Protein AF-A0A377W2V1-F1 (afdb_monomer)

pLDDT: mean 83.92, std 12.89, range [29.56, 97.5]

Sequence (288 aa):
MRPYVSAALPHGVRRFEFMVMPGETEAQLSEPHNMRRLLSKVLPDPDRVELIRQRVYTHNARLAERFRINRVLLAGDAAHIMPVWQGQGYNSGMRDAFNLAWKLALVVNGKAGEALLDSYQQERRDHAKAMIDLSVTAGHVLAPPKRWQGAVRDGLSWLLNYLPPVKRYFLEMRFKPMPQYREGALLTDCAGKTSPVGKMFIQPQVTLESGESVLLDEVIGANFAIIGWGCNPQWGLNAGQIARWRAIGVRFIQVVPEVQIHREQDNAPGTLRVGDTPKPPQKLVCTA

Radius of gyration: 26.0 Å; Cα contacts (8 Å, |Δi|>4): 300; chains: 1; bounding box: 62×47×72 Å

Secondary structure (DSSP, 8-state):
---EEEEE-STT-EEEEEPPPTT--HHHHHSHHHHHHHHTTT-S-TTS-------------EE-S-SEETTEE--GGGTEE---TTSHHHHHHHHHHHHHHHHHHHHHTTSS-THHHHHHHHHHHHHHHHHHHHHHHHHHHHS-SSHHHHHHHHHHHHHHTT-HHHHHHHHTTTTSPP-B--SSS---TT--TT--TTBPPP--EEEETTS-EEEHHHHHTTS-EEEEESS-TTTT--HHHHHHHHHTTPEEEEEEEGGGTTS-----TT-EEEEE-PPPP-------

InterPro domains:
  IPR002938 FAD-binding domain [PF01494] (1-134)
  IPR036188 FAD/NAD(P)-binding domain superfamily [G3DSA:3.50.50.60] (67-128)
  IPR036188 FAD/NAD(P)-binding domain superfamily [SSF51905] (50-170)
  IPR050631 PheA/TfdB FAD monooxygenase [PTHR43476] (2-266)

Mean predicted aligned error: 9.64 Å

Structure (mmCIF, N/CA/C/O backbone):
data_AF-A0A377W2V1-F1
#
_entry.id   AF-A0A377W2V1-F1
#
loop_
_atom_site.group_PDB
_atom_site.id
_atom_site.type_symbol
_atom_site.label_atom_id
_atom_site.label_alt_id
_atom_site.label_comp_id
_atom_site.label_asym_id
_atom_site.label_entity_id
_atom_site.label_seq_id
_atom_site.pdbx_PDB_ins_code
_atom_site.Cartn_x
_atom_site.Cartn_y
_atom_site.Cartn_z
_atom_site.occupancy
_atom_site.B_iso_or_equiv
_atom_site.auth_seq_id
_atom_site.auth_comp_id
_atom_site.auth_asym_id
_atom_site.auth_atom_id
_atom_site.pdbx_PDB_model_num
ATOM 1 N N . MET A 1 1 ? 20.879 9.423 -31.636 1.00 65.25 1 MET A N 1
ATOM 2 C CA . MET A 1 1 ? 21.582 9.345 -30.337 1.00 65.25 1 MET A CA 1
ATOM 3 C C . MET A 1 1 ? 20.796 8.370 -29.481 1.00 65.25 1 MET A C 1
ATOM 5 O O . MET A 1 1 ? 19.585 8.527 -29.437 1.00 65.25 1 MET A O 1
ATOM 9 N N . ARG A 1 2 ? 21.429 7.331 -28.920 1.00 79.88 2 ARG A N 1
ATOM 10 C CA . ARG A 1 2 ? 20.735 6.343 -28.077 1.00 79.88 2 ARG A CA 1
ATOM 11 C C . ARG A 1 2 ? 20.630 6.903 -26.654 1.00 79.88 2 ARG A C 1
ATOM 13 O O . ARG A 1 2 ? 21.687 7.166 -26.081 1.00 79.88 2 ARG A O 1
ATOM 20 N N . PRO A 1 3 ? 19.423 7.088 -26.095 1.00 82.19 3 PRO A N 1
ATOM 21 C CA . PRO A 1 3 ? 19.272 7.431 -24.687 1.00 82.19 3 PRO A CA 1
ATOM 22 C C . PRO A 1 3 ? 19.878 6.346 -23.797 1.00 82.19 3 PRO A C 1
ATOM 24 O O . PRO A 1 3 ? 19.729 5.151 -24.078 1.00 82.19 3 PRO A O 1
ATOM 27 N N . TYR A 1 4 ? 20.552 6.764 -22.731 1.00 86.94 4 TYR A N 1
ATOM 28 C CA . TYR A 1 4 ? 21.067 5.855 -21.718 1.00 86.94 4 TYR A CA 1
ATOM 29 C C . TYR A 1 4 ? 20.915 6.452 -20.321 1.00 86.94 4 TYR A C 1
ATOM 31 O O . TYR A 1 4 ? 20.879 7.672 -20.156 1.00 86.94 4 TYR A O 1
ATOM 39 N N . VAL A 1 5 ? 20.847 5.578 -19.323 1.00 85.88 5 VAL A N 1
ATOM 40 C CA . VAL A 1 5 ? 20.902 5.930 -17.902 1.00 85.88 5 VAL A CA 1
ATOM 41 C C . VAL A 1 5 ? 22.150 5.294 -17.308 1.00 85.88 5 VAL A C 1
ATOM 43 O O . VAL A 1 5 ? 22.484 4.151 -17.620 1.00 85.88 5 VAL A O 1
ATOM 46 N N . SER A 1 6 ? 22.851 6.037 -16.454 1.00 89.00 6 SER A N 1
ATOM 47 C CA . SER A 1 6 ? 23.961 5.521 -15.659 1.00 89.00 6 SER A CA 1
ATOM 48 C C . SER A 1 6 ? 23.690 5.806 -14.189 1.00 89.00 6 SER A C 1
ATOM 50 O O . SER A 1 6 ? 23.584 6.965 -13.797 1.00 89.00 6 SER A O 1
ATOM 52 N N . ALA A 1 7 ? 23.585 4.750 -13.389 1.00 88.12 7 ALA A N 1
ATOM 53 C CA . ALA A 1 7 ? 23.338 4.830 -11.956 1.00 88.12 7 ALA A CA 1
ATOM 54 C C . ALA A 1 7 ? 24.477 4.143 -11.198 1.00 88.12 7 ALA A C 1
ATOM 56 O O . ALA A 1 7 ? 24.787 2.976 -11.450 1.00 88.12 7 ALA A O 1
ATOM 57 N N . ALA A 1 8 ? 25.112 4.871 -10.280 1.00 89.50 8 ALA A N 1
ATOM 58 C CA . ALA A 1 8 ? 26.072 4.294 -9.348 1.00 89.50 8 ALA A CA 1
ATOM 59 C C . ALA A 1 8 ? 25.326 3.497 -8.268 1.00 89.50 8 ALA A C 1
ATOM 61 O O . ALA A 1 8 ? 24.307 3.953 -7.749 1.00 89.50 8 ALA A O 1
ATOM 62 N N . LEU A 1 9 ? 25.831 2.308 -7.954 1.00 89.31 9 LEU A N 1
ATOM 63 C CA . LEU A 1 9 ? 25.347 1.436 -6.891 1.00 89.31 9 LEU A CA 1
ATOM 64 C C . LEU A 1 9 ? 26.468 1.243 -5.847 1.00 89.31 9 LEU A C 1
ATOM 66 O O . LEU A 1 9 ? 27.628 1.569 -6.118 1.00 89.31 9 LEU A O 1
ATOM 70 N N . PRO A 1 10 ? 26.151 0.738 -4.642 1.00 89.69 10 PRO A N 1
ATOM 71 C CA . PRO A 1 10 ? 27.161 0.407 -3.639 1.00 89.69 10 PRO A CA 1
ATOM 72 C C . PRO A 1 10 ? 28.216 -0.588 -4.149 1.00 89.69 10 PRO A C 1
ATOM 74 O O . PRO A 1 10 ? 28.009 -1.288 -5.140 1.00 89.69 10 PRO A O 1
ATOM 77 N N . HIS A 1 11 ? 29.346 -0.667 -3.441 1.00 89.75 11 HIS A N 1
ATOM 78 C CA . HIS A 1 11 ? 30.436 -1.622 -3.710 1.00 89.75 11 HIS A CA 1
ATOM 79 C C . HIS A 1 11 ? 31.094 -1.479 -5.092 1.00 89.75 11 HIS A C 1
ATOM 81 O O . HIS A 1 11 ? 31.548 -2.457 -5.675 1.00 89.75 11 HIS A O 1
ATOM 87 N N . GLY A 1 12 ? 31.140 -0.258 -5.632 1.00 87.06 12 GLY A N 1
ATOM 88 C CA . GLY A 1 12 ? 31.776 0.006 -6.927 1.00 87.06 12 GLY A CA 1
ATOM 89 C C . GLY A 1 12 ? 30.993 -0.530 -8.129 1.00 87.06 12 GLY A C 1
ATOM 90 O O . GLY A 1 12 ? 31.493 -0.488 -9.251 1.00 87.06 12 GLY A O 1
ATOM 91 N N . VAL A 1 13 ? 29.760 -1.001 -7.925 1.00 92.25 13 VAL A N 1
ATOM 92 C CA . VAL A 1 13 ? 28.895 -1.480 -9.003 1.00 92.25 13 VAL A CA 1
ATOM 93 C C . VAL A 1 13 ? 28.252 -0.292 -9.714 1.00 92.25 13 VAL A C 1
ATOM 95 O O . VAL A 1 13 ? 27.846 0.694 -9.098 1.00 92.25 13 VAL A O 1
ATOM 98 N N . ARG A 1 14 ? 28.104 -0.382 -11.036 1.00 91.69 14 ARG A N 1
ATOM 99 C CA . ARG A 1 14 ? 27.405 0.631 -11.829 1.00 91.69 14 ARG A CA 1
ATOM 100 C C . ARG A 1 14 ? 26.405 -0.025 -12.764 1.00 91.69 14 ARG A C 1
ATOM 102 O O . ARG A 1 14 ? 26.735 -0.964 -13.480 1.00 91.69 14 ARG A O 1
ATOM 109 N N . ARG A 1 15 ? 25.174 0.480 -12.762 1.00 92.44 15 ARG A N 1
ATOM 110 C CA . ARG A 1 15 ? 24.106 0.035 -13.658 1.00 92.44 15 ARG A CA 1
ATOM 111 C C . ARG A 1 15 ? 24.039 0.966 -14.857 1.00 92.44 15 ARG A C 1
ATOM 113 O O . ARG A 1 15 ? 23.921 2.182 -14.700 1.00 92.44 15 ARG A O 1
ATOM 120 N N . PHE A 1 16 ? 24.071 0.372 -16.041 1.00 90.88 16 PHE A N 1
ATOM 121 C CA . PHE A 1 16 ? 23.813 1.062 -17.294 1.00 90.88 16 PHE A CA 1
ATOM 122 C C . PHE A 1 16 ? 22.524 0.533 -17.907 1.00 90.88 16 PHE A C 1
ATOM 124 O O . PHE A 1 16 ? 22.303 -0.675 -17.962 1.00 90.88 16 PHE A O 1
ATOM 131 N N . GLU A 1 17 ? 21.684 1.444 -18.378 1.00 89.88 17 GLU A N 1
ATOM 132 C CA . GLU A 1 17 ? 20.501 1.108 -19.161 1.00 89.88 17 GLU A CA 1
ATOM 133 C C . GLU A 1 17 ? 20.620 1.782 -20.511 1.00 89.88 17 GLU A C 1
ATOM 135 O O . GLU A 1 17 ? 20.811 2.993 -20.589 1.00 89.88 17 GLU A O 1
ATOM 140 N N . PHE A 1 18 ? 20.500 0.996 -21.571 1.00 89.38 18 PHE A N 1
ATOM 141 C CA . PHE A 1 18 ? 20.547 1.482 -22.937 1.00 89.38 18 PHE A CA 1
ATOM 142 C C . PHE A 1 18 ? 19.190 1.246 -23.581 1.00 89.38 18 PHE A C 1
ATOM 144 O O . PHE A 1 18 ? 18.673 0.132 -23.545 1.00 89.38 18 PHE A O 1
ATOM 151 N N . MET A 1 19 ? 18.628 2.278 -24.208 1.00 87.00 19 MET A N 1
ATOM 152 C CA . MET A 1 19 ? 17.406 2.109 -24.988 1.00 87.00 19 MET A CA 1
ATOM 153 C C . MET A 1 19 ? 17.660 1.176 -26.181 1.00 87.00 19 MET A C 1
ATOM 155 O O . MET A 1 19 ? 18.573 1.411 -26.977 1.00 87.00 19 MET A O 1
ATOM 159 N N . VAL A 1 20 ? 16.841 0.132 -26.304 1.00 87.06 20 VAL A N 1
ATOM 160 C CA . VAL A 1 20 ? 16.814 -0.753 -27.475 1.00 87.06 20 VAL A CA 1
ATOM 161 C C . VAL A 1 20 ? 16.197 0.007 -28.646 1.00 87.06 20 VAL A C 1
ATOM 163 O O . VAL A 1 20 ? 15.120 0.587 -28.508 1.00 87.06 20 VAL A O 1
ATOM 166 N N . MET A 1 21 ? 16.890 0.046 -29.783 1.00 85.25 21 MET A N 1
ATOM 167 C CA . MET A 1 21 ? 16.411 0.739 -30.979 1.00 85.25 21 MET A CA 1
ATOM 168 C C . MET A 1 21 ? 15.537 -0.193 -31.835 1.00 85.25 21 MET A C 1
ATOM 170 O O . MET A 1 21 ? 15.701 -1.413 -31.769 1.00 85.25 21 MET A O 1
ATOM 174 N N . PRO A 1 22 ? 14.634 0.351 -32.675 1.00 82.06 22 PRO A N 1
ATOM 175 C CA . PRO A 1 22 ? 13.864 -0.461 -33.614 1.00 82.06 22 PRO A CA 1
ATOM 176 C C . PRO A 1 22 ? 14.777 -1.330 -34.492 1.00 82.06 22 PRO A C 1
ATOM 178 O O . PRO A 1 22 ? 15.745 -0.824 -35.058 1.00 82.06 22 PRO A O 1
ATOM 181 N N . GLY A 1 23 ? 14.464 -2.623 -34.599 1.00 83.44 23 GLY A N 1
ATOM 182 C CA . GLY A 1 23 ? 15.229 -3.596 -35.390 1.00 83.44 23 GLY A CA 1
ATOM 183 C C . GLY A 1 23 ? 16.363 -4.307 -34.643 1.00 83.44 23 GLY A C 1
ATOM 184 O O . GLY A 1 23 ? 16.954 -5.226 -35.200 1.00 83.44 23 GLY A O 1
ATOM 185 N N . GLU A 1 24 ? 16.657 -3.935 -33.394 1.00 86.00 24 GLU A N 1
ATOM 186 C CA . GLU A 1 24 ? 17.602 -4.675 -32.552 1.00 86.00 24 GLU A CA 1
ATOM 187 C C . GLU A 1 24 ? 16.894 -5.784 -31.770 1.00 86.00 24 GLU A C 1
ATOM 189 O O . GLU A 1 24 ? 15.808 -5.583 -31.225 1.00 86.00 24 GLU A O 1
ATOM 194 N N . THR A 1 25 ? 17.533 -6.949 -31.675 1.00 85.88 25 THR A N 1
ATOM 195 C CA . THR A 1 25 ? 17.022 -8.090 -30.902 1.00 85.88 25 THR A CA 1
ATOM 196 C C . THR A 1 25 ? 17.809 -8.302 -29.612 1.00 85.88 25 THR A C 1
ATOM 198 O O . THR A 1 25 ? 18.968 -7.899 -29.491 1.00 85.88 25 THR A O 1
ATOM 201 N N . GLU A 1 26 ? 17.190 -8.972 -28.636 1.00 84.62 26 GLU A N 1
ATOM 202 C CA . GLU A 1 26 ? 17.859 -9.339 -27.383 1.00 84.62 26 GLU A CA 1
ATOM 203 C C . GLU A 1 26 ? 19.100 -10.204 -27.621 1.00 84.62 26 GLU A C 1
ATOM 205 O O . GLU A 1 26 ? 20.135 -9.949 -27.006 1.00 84.62 26 GLU A O 1
ATOM 210 N N . ALA A 1 27 ? 19.016 -11.178 -28.533 1.00 85.38 27 ALA A N 1
ATOM 211 C CA . ALA A 1 27 ? 20.132 -12.059 -28.867 1.00 85.38 27 ALA A CA 1
ATOM 212 C C . ALA A 1 27 ? 21.339 -11.256 -29.371 1.00 85.38 27 ALA A C 1
ATOM 214 O O . ALA A 1 27 ? 22.424 -11.366 -28.808 1.00 85.38 27 ALA A O 1
ATOM 215 N N . GLN A 1 28 ? 21.122 -10.358 -30.339 1.00 86.62 28 GLN A N 1
ATOM 216 C CA . GLN A 1 28 ? 22.176 -9.497 -30.882 1.00 86.62 28 GLN A CA 1
ATOM 217 C C . GLN A 1 28 ? 22.784 -8.589 -29.809 1.00 86.62 28 GLN A C 1
ATOM 219 O O . GLN A 1 28 ? 24.000 -8.464 -29.715 1.00 86.62 28 GLN A O 1
ATOM 224 N N . LEU A 1 29 ? 21.958 -7.958 -28.969 1.00 85.75 29 LEU A N 1
ATOM 225 C CA . LEU A 1 29 ? 22.444 -7.072 -27.905 1.00 85.75 29 LEU A CA 1
ATOM 226 C C . LEU A 1 29 ? 23.176 -7.824 -26.784 1.00 85.75 29 LEU A C 1
ATOM 228 O O . LEU A 1 29 ? 23.937 -7.208 -26.037 1.00 85.75 29 LEU A O 1
ATOM 232 N N . SER A 1 30 ? 22.943 -9.131 -26.659 1.00 84.88 30 SER A N 1
ATOM 233 C CA . SER A 1 30 ? 23.585 -10.013 -25.676 1.00 84.88 30 SER A CA 1
ATOM 234 C C . SER A 1 30 ? 24.902 -10.609 -26.131 1.00 84.88 30 SER A C 1
ATOM 236 O O . SER A 1 30 ? 25.630 -11.163 -25.311 1.00 84.88 30 SER A O 1
ATOM 238 N N . GLU A 1 31 ? 25.272 -10.415 -27.392 1.00 88.00 31 GLU A N 1
ATOM 239 C CA . GLU A 1 31 ? 26.604 -10.761 -27.861 1.00 88.00 31 GLU A CA 1
ATOM 240 C C . GLU A 1 31 ? 27.667 -9.859 -27.202 1.00 88.00 31 GLU A C 1
ATOM 242 O O . GLU A 1 31 ? 27.529 -8.626 -27.221 1.00 88.00 31 GLU A O 1
ATOM 247 N N . PRO A 1 32 ? 28.770 -10.431 -26.675 1.00 86.12 32 PRO A N 1
ATOM 248 C CA . PRO A 1 32 ? 29.805 -9.675 -25.967 1.00 86.12 32 PRO A CA 1
ATOM 249 C C . PRO A 1 32 ? 30.359 -8.484 -26.760 1.00 86.12 32 PRO A C 1
ATOM 251 O O . PRO A 1 32 ? 30.577 -7.407 -26.205 1.00 86.12 32 PRO A O 1
ATOM 254 N N . HIS A 1 33 ? 30.535 -8.643 -28.076 1.00 88.19 33 HIS A N 1
ATOM 255 C CA . HIS A 1 33 ? 31.030 -7.578 -28.947 1.00 88.19 33 HIS A CA 1
ATOM 256 C C . HIS A 1 33 ? 30.049 -6.396 -29.046 1.00 88.19 33 HIS A C 1
ATOM 258 O O . HIS A 1 33 ? 30.452 -5.234 -28.942 1.00 88.19 33 HIS A O 1
ATOM 264 N N . ASN A 1 34 ? 28.748 -6.672 -29.185 1.00 88.44 34 ASN A N 1
ATOM 265 C CA . ASN A 1 34 ? 27.723 -5.631 -29.256 1.00 88.44 34 ASN A CA 1
ATOM 266 C C . ASN A 1 34 ? 27.553 -4.920 -27.913 1.00 88.44 34 ASN A C 1
ATOM 268 O O . ASN A 1 34 ? 27.451 -3.692 -27.892 1.00 88.44 34 ASN A O 1
ATOM 272 N N . MET A 1 35 ? 27.599 -5.655 -26.797 1.00 87.19 35 MET A N 1
ATOM 273 C CA . MET A 1 35 ? 27.571 -5.056 -25.461 1.00 87.19 35 MET A CA 1
ATOM 274 C C . MET A 1 35 ? 28.779 -4.140 -25.234 1.00 87.19 35 MET A C 1
ATOM 276 O O . MET A 1 35 ? 28.624 -2.993 -24.811 1.00 87.19 35 MET A 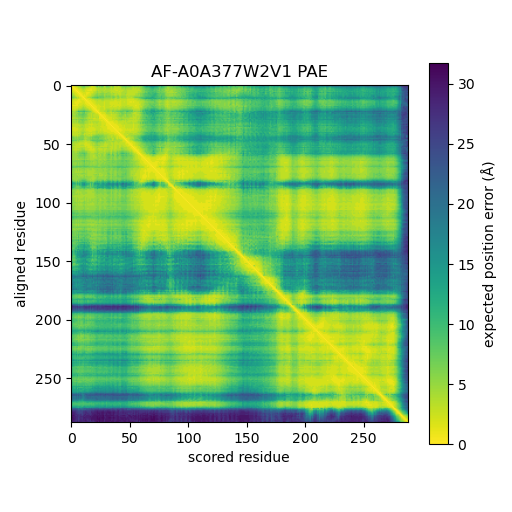O 1
ATOM 280 N N . ARG A 1 36 ? 29.978 -4.581 -25.62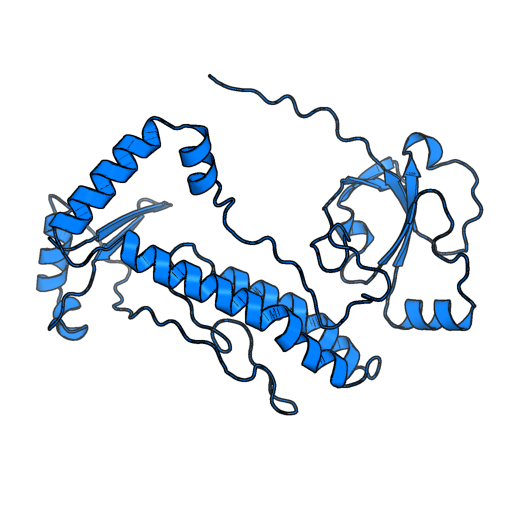7 1.00 86.31 36 ARG A N 1
ATOM 281 C CA . ARG A 1 36 ? 31.196 -3.762 -25.574 1.00 86.31 36 ARG A CA 1
ATOM 282 C C . ARG A 1 36 ? 31.080 -2.485 -26.402 1.00 86.31 36 ARG A C 1
ATOM 284 O O . ARG A 1 36 ? 31.452 -1.419 -25.919 1.00 86.31 36 ARG A O 1
ATOM 291 N N . ARG A 1 37 ? 30.479 -2.557 -27.594 1.00 88.38 37 ARG A N 1
ATOM 292 C CA . ARG A 1 37 ? 30.188 -1.383 -28.438 1.00 88.38 37 ARG A CA 1
ATOM 293 C C . ARG A 1 37 ? 29.189 -0.410 -27.800 1.00 88.38 37 ARG A C 1
ATOM 295 O O . ARG A 1 37 ? 29.170 0.773 -28.142 1.00 88.38 37 ARG A O 1
ATOM 302 N N . LEU A 1 38 ? 28.303 -0.882 -26.923 1.00 89.19 38 LEU A N 1
ATOM 303 C CA . LEU A 1 38 ? 27.403 -0.008 -26.165 1.00 89.19 38 LEU A CA 1
ATOM 304 C C . LEU A 1 38 ? 28.117 0.640 -24.987 1.00 89.19 38 LEU A C 1
ATOM 306 O O . LEU A 1 38 ? 27.994 1.850 -24.804 1.00 89.19 38 LEU A O 1
ATOM 310 N N . LEU A 1 39 ? 28.894 -0.144 -24.243 1.00 89.69 39 LEU A N 1
ATOM 311 C CA . LEU A 1 39 ? 29.671 0.335 -23.106 1.00 89.69 39 LEU A CA 1
ATOM 312 C C . LEU A 1 39 ? 30.741 1.346 -23.523 1.00 89.69 39 LEU A C 1
ATOM 314 O O . LEU A 1 39 ? 30.895 2.355 -22.841 1.00 89.69 39 LEU A O 1
ATOM 318 N N . SER A 1 40 ? 31.394 1.164 -24.676 1.00 89.56 40 SER A N 1
ATOM 319 C CA . SER A 1 40 ? 32.412 2.092 -25.198 1.00 89.56 40 SER A CA 1
ATOM 320 C C . SER A 1 40 ? 31.884 3.504 -25.483 1.00 89.56 40 SER A C 1
ATOM 322 O O . SER A 1 40 ? 32.661 4.432 -25.676 1.00 89.56 40 SER A O 1
ATOM 324 N N . LYS A 1 41 ? 30.557 3.696 -25.520 1.00 86.38 41 LYS A N 1
ATOM 325 C CA . LYS A 1 41 ? 29.940 5.028 -25.652 1.00 86.38 41 LYS A CA 1
ATOM 326 C C . LYS A 1 41 ? 29.971 5.831 -24.355 1.00 86.38 41 LYS A C 1
ATOM 328 O O . LYS A 1 41 ? 29.731 7.033 -24.392 1.00 86.38 41 LYS A O 1
ATOM 333 N N . VAL A 1 42 ? 30.177 5.163 -23.222 1.00 87.38 42 VAL A N 1
ATOM 334 C CA . VAL A 1 42 ? 30.074 5.755 -21.880 1.00 87.38 42 VAL A CA 1
ATOM 335 C C . VAL A 1 42 ? 31.341 5.510 -21.059 1.00 87.38 42 VAL A C 1
ATOM 337 O O . VAL A 1 42 ? 31.653 6.299 -20.172 1.00 87.38 42 VAL A O 1
ATOM 340 N N . LEU A 1 43 ? 32.074 4.434 -21.353 1.00 87.44 43 LEU A N 1
ATOM 341 C CA . LEU A 1 43 ? 33.301 4.043 -20.675 1.00 87.44 43 LEU A CA 1
ATOM 342 C C . LEU A 1 43 ? 34.507 4.168 -21.618 1.00 87.44 43 LEU A C 1
ATOM 344 O O . LEU A 1 43 ? 34.424 3.703 -22.755 1.00 87.44 43 LEU A O 1
ATOM 348 N N . PRO A 1 44 ? 35.629 4.742 -21.145 1.00 85.06 44 PRO A N 1
ATOM 349 C CA . PRO A 1 44 ? 36.852 4.862 -21.937 1.00 85.06 44 PRO A CA 1
ATOM 350 C C . PRO A 1 44 ? 37.537 3.509 -22.181 1.00 85.06 44 PRO A C 1
ATOM 352 O O . PRO A 1 44 ? 38.101 3.306 -23.249 1.00 85.06 44 PRO A O 1
ATOM 355 N N . ASP A 1 45 ? 37.457 2.582 -21.223 1.00 87.00 45 ASP A N 1
ATOM 356 C CA . ASP A 1 45 ? 38.007 1.228 -21.337 1.00 87.00 45 ASP A CA 1
ATOM 357 C C . ASP A 1 45 ? 36.945 0.194 -20.906 1.00 87.00 45 ASP A C 1
ATOM 359 O O . ASP A 1 45 ? 36.797 -0.090 -19.713 1.00 87.00 45 ASP A O 1
ATOM 363 N N . PRO A 1 46 ? 36.141 -0.330 -21.851 1.00 84.38 46 PRO A N 1
ATOM 364 C CA . PRO A 1 46 ? 35.100 -1.311 -21.559 1.00 84.38 46 PRO A CA 1
ATOM 365 C C . PRO A 1 46 ? 35.642 -2.723 -21.264 1.00 84.38 46 PRO A C 1
ATOM 367 O O . PRO A 1 46 ? 34.837 -3.601 -20.971 1.00 84.38 46 PRO A O 1
ATOM 370 N N . ASP A 1 47 ? 36.955 -2.969 -21.333 1.00 83.94 47 ASP A N 1
ATOM 371 C CA . ASP A 1 47 ? 37.548 -4.286 -21.031 1.00 83.94 47 ASP A CA 1
ATOM 372 C C . ASP A 1 47 ? 37.920 -4.470 -19.574 1.00 83.94 47 ASP A C 1
ATOM 374 O O . ASP A 1 47 ? 38.067 -5.591 -19.094 1.00 83.94 47 ASP A O 1
ATOM 378 N N . ARG A 1 48 ? 38.049 -3.360 -18.853 1.00 85.88 48 ARG A N 1
ATOM 379 C CA . ARG A 1 48 ? 38.349 -3.357 -17.422 1.00 85.88 48 ARG A CA 1
ATOM 380 C C . ARG A 1 48 ? 37.109 -3.482 -16.545 1.00 85.88 48 ARG A C 1
ATOM 382 O O . ARG A 1 48 ? 37.196 -3.237 -15.344 1.00 85.88 48 ARG A O 1
ATOM 389 N N . VAL A 1 49 ? 35.953 -3.807 -17.123 1.00 86.19 49 VAL A N 1
ATOM 390 C CA . VAL A 1 49 ? 34.710 -3.971 -16.369 1.00 86.19 49 VAL A CA 1
ATOM 391 C C . VAL A 1 49 ? 34.241 -5.415 -16.395 1.00 86.19 49 VAL A C 1
ATOM 393 O O . VAL A 1 49 ? 34.162 -6.052 -17.442 1.00 86.19 49 VAL A O 1
ATOM 396 N N . GLU A 1 50 ? 33.887 -5.919 -15.220 1.00 88.19 50 GLU A N 1
ATOM 397 C CA . GLU A 1 50 ? 33.242 -7.214 -15.072 1.00 88.19 50 GLU A CA 1
ATOM 398 C C . GLU A 1 50 ? 31.724 -7.057 -15.242 1.00 88.19 50 GLU A C 1
ATOM 400 O O . GLU A 1 50 ? 31.070 -6.273 -14.545 1.00 88.19 50 GLU A O 1
ATOM 405 N N . LEU A 1 51 ? 31.142 -7.801 -16.183 1.00 87.31 51 LEU A N 1
ATOM 406 C CA . LEU A 1 51 ? 29.703 -7.781 -16.426 1.00 87.31 51 LEU A CA 1
ATOM 407 C C . LEU A 1 51 ? 28.987 -8.739 -15.465 1.00 87.31 51 LEU A C 1
ATOM 409 O O . LEU A 1 51 ? 28.854 -9.925 -15.741 1.00 87.31 51 LEU A O 1
ATOM 413 N N . ILE A 1 52 ? 28.458 -8.204 -14.365 1.00 90.12 52 ILE A N 1
ATOM 414 C CA . ILE A 1 52 ? 27.748 -9.004 -13.350 1.00 90.12 52 ILE A CA 1
ATOM 415 C C . ILE A 1 52 ? 26.415 -9.556 -13.889 1.00 90.12 52 ILE A C 1
ATOM 417 O O . ILE A 1 52 ? 26.038 -10.698 -13.631 1.00 90.12 52 ILE A O 1
ATOM 421 N N . ARG A 1 53 ? 25.645 -8.729 -14.611 1.00 89.44 53 ARG A N 1
ATOM 422 C CA . ARG A 1 53 ? 24.327 -9.107 -15.139 1.00 89.44 53 ARG A CA 1
ATOM 423 C C . ARG A 1 53 ? 23.958 -8.287 -16.366 1.00 89.44 53 ARG A C 1
ATOM 425 O O . ARG A 1 53 ? 24.054 -7.064 -16.360 1.00 89.44 53 ARG A O 1
ATOM 432 N N . GLN A 1 54 ? 23.381 -8.972 -17.348 1.00 88.25 54 GLN A N 1
ATOM 433 C CA . GLN A 1 54 ? 22.743 -8.372 -18.511 1.00 88.25 54 GLN A CA 1
ATOM 434 C C . GLN A 1 54 ? 21.312 -8.890 -18.676 1.00 88.25 54 GLN A C 1
ATOM 436 O O . GLN A 1 54 ? 21.059 -10.089 -18.544 1.00 88.25 54 GLN A O 1
ATOM 441 N N . ARG A 1 55 ? 20.373 -7.987 -18.972 1.00 87.25 55 ARG A N 1
ATOM 442 C CA . ARG A 1 55 ? 18.998 -8.320 -19.359 1.00 87.25 55 ARG A CA 1
ATOM 443 C C . ARG A 1 55 ? 18.471 -7.303 -20.353 1.00 87.25 55 ARG A C 1
ATOM 445 O O . ARG A 1 55 ? 18.677 -6.106 -20.160 1.00 87.25 55 ARG A O 1
ATOM 452 N N . VAL A 1 56 ? 17.739 -7.784 -21.348 1.00 86.50 56 VAL A N 1
ATOM 453 C CA . VAL A 1 56 ? 16.867 -6.945 -22.161 1.00 86.50 56 VAL A CA 1
ATOM 454 C C . VAL A 1 56 ? 15.454 -7.100 -21.615 1.00 86.50 56 VAL A C 1
ATOM 456 O O . VAL A 1 56 ? 15.010 -8.200 -21.305 1.00 86.50 56 VAL A O 1
ATOM 459 N N . TYR A 1 57 ? 14.759 -5.987 -21.414 1.00 82.00 57 TYR A N 1
ATOM 460 C CA . TYR A 1 57 ? 13.374 -6.008 -20.965 1.00 82.00 57 TYR A CA 1
ATOM 461 C C . TYR A 1 57 ? 12.556 -4.986 -21.737 1.00 82.00 57 TYR A C 1
ATOM 463 O O . TYR A 1 57 ? 13.036 -3.912 -22.103 1.00 82.00 57 TYR A O 1
ATOM 471 N N . THR A 1 58 ? 11.286 -5.313 -21.942 1.00 81.62 58 THR A N 1
ATOM 472 C CA . THR A 1 58 ? 10.301 -4.390 -22.496 1.00 81.62 58 THR A CA 1
ATOM 473 C C . THR A 1 58 ? 9.438 -3.860 -21.365 1.00 81.62 58 THR A C 1
ATOM 475 O O . THR A 1 58 ? 8.836 -4.628 -20.611 1.00 81.62 58 THR A O 1
ATOM 478 N N . HIS A 1 59 ? 9.350 -2.537 -21.250 1.00 78.50 59 HIS A N 1
ATOM 479 C CA . HIS A 1 59 ? 8.378 -1.926 -20.356 1.00 78.50 59 HIS A CA 1
ATOM 480 C C . HIS A 1 59 ? 6.978 -2.134 -20.914 1.00 78.50 59 HIS A C 1
ATOM 482 O O . HIS A 1 59 ? 6.650 -1.645 -21.991 1.00 78.50 59 HIS A O 1
ATOM 488 N N . ASN A 1 60 ? 6.156 -2.848 -20.157 1.00 82.75 60 ASN A N 1
ATOM 489 C CA . ASN A 1 60 ? 4.737 -2.966 -20.427 1.00 82.75 60 ASN A CA 1
ATOM 490 C C . ASN A 1 60 ? 3.965 -2.087 -19.441 1.00 82.75 60 ASN A C 1
ATOM 492 O O . ASN A 1 60 ? 4.363 -1.919 -18.290 1.00 82.75 60 ASN A O 1
ATOM 496 N N . ALA A 1 61 ? 2.851 -1.542 -19.912 1.00 85.94 61 ALA A N 1
ATOM 497 C CA . ALA A 1 61 ? 1.835 -0.908 -19.092 1.00 85.94 61 ALA A CA 1
ATOM 498 C C . ALA A 1 61 ? 0.573 -1.760 -19.231 1.00 85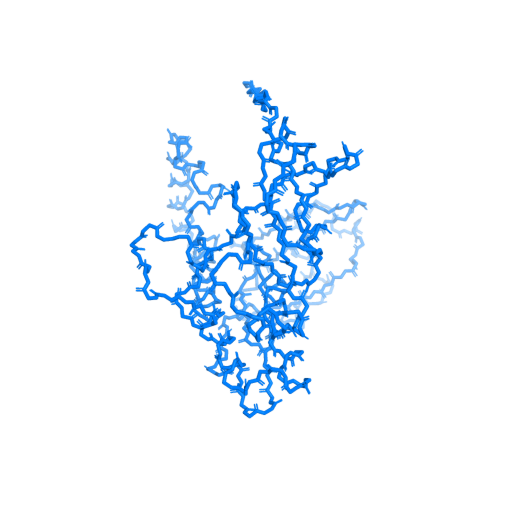.94 61 ALA A C 1
ATOM 500 O O . ALA A 1 61 ? -0.039 -1.785 -20.298 1.00 85.94 61 ALA A O 1
ATOM 501 N N . ARG A 1 62 ? 0.238 -2.537 -18.201 1.00 90.44 62 ARG A N 1
ATOM 502 C CA . ARG A 1 62 ? -0.910 -3.454 -18.218 1.00 90.44 62 ARG A CA 1
ATOM 503 C C . ARG A 1 62 ? -1.646 -3.379 -16.893 1.00 90.44 62 ARG A C 1
ATOM 505 O O . ARG A 1 62 ? -1.022 -3.252 -15.848 1.00 90.44 62 ARG A O 1
ATOM 512 N N . LEU A 1 63 ? -2.965 -3.482 -16.949 1.00 92.88 63 LEU A N 1
ATOM 513 C CA . LEU A 1 63 ? -3.842 -3.501 -15.788 1.00 92.88 63 LEU A CA 1
ATOM 514 C C . LEU A 1 63 ? -4.895 -4.577 -16.026 1.00 92.88 63 LEU A C 1
ATOM 516 O O . LEU A 1 63 ? -5.570 -4.550 -17.055 1.00 92.88 63 LEU A O 1
ATOM 520 N N . ALA A 1 64 ? -5.022 -5.517 -15.097 1.00 95.56 64 ALA A N 1
ATOM 521 C CA . ALA A 1 64 ? -6.069 -6.520 -15.140 1.00 95.56 64 ALA A CA 1
ATOM 522 C C . ALA A 1 64 ? -7.443 -5.836 -15.086 1.00 95.56 64 ALA A C 1
ATOM 524 O O . ALA A 1 64 ? -7.664 -4.894 -14.318 1.00 95.56 64 ALA A O 1
ATOM 525 N N . GLU A 1 65 ? -8.380 -6.309 -15.907 1.00 94.25 65 GLU A N 1
ATOM 526 C CA . GLU A 1 65 ? -9.751 -5.798 -15.888 1.00 94.25 65 GLU A CA 1
ATOM 527 C C . GLU A 1 65 ? -10.404 -6.071 -14.530 1.00 94.25 65 GLU A C 1
ATOM 529 O O . GLU A 1 65 ? -11.006 -5.173 -13.940 1.00 94.25 65 GLU A O 1
ATOM 534 N N . ARG A 1 66 ? -10.206 -7.294 -14.020 1.00 95.00 66 ARG A N 1
ATOM 535 C CA . ARG A 1 66 ? -10.720 -7.768 -12.737 1.00 95.00 66 ARG A CA 1
ATOM 536 C C . ARG A 1 66 ? -9.585 -8.258 -11.852 1.00 95.00 66 ARG A C 1
ATOM 538 O O . ARG A 1 66 ? -8.746 -9.039 -12.291 1.00 95.00 66 ARG A O 1
ATOM 545 N N . PHE A 1 67 ? -9.580 -7.819 -10.600 1.00 95.94 67 PHE A N 1
ATOM 546 C CA . PHE A 1 67 ? -8.602 -8.233 -9.589 1.00 95.94 67 PHE A CA 1
ATOM 547 C C . PHE A 1 67 ? -9.068 -9.464 -8.813 1.00 95.94 67 PHE A C 1
ATOM 549 O O . PHE A 1 67 ? -8.264 -10.110 -8.147 1.00 95.94 67 PHE A O 1
ATOM 556 N N . ARG A 1 68 ? -10.357 -9.801 -8.907 1.00 95.94 68 ARG A N 1
ATOM 557 C CA . ARG A 1 68 ? -10.959 -10.974 -8.282 1.00 95.94 68 ARG A CA 1
ATOM 558 C C . ARG A 1 68 ? -11.934 -11.644 -9.241 1.00 95.94 68 ARG A C 1
ATOM 560 O O . ARG A 1 68 ? -12.751 -10.980 -9.875 1.00 95.94 68 ARG A O 1
ATOM 567 N N . ILE A 1 69 ? -11.872 -12.970 -9.291 1.00 96.12 69 ILE A N 1
ATOM 568 C CA . ILE A 1 69 ? -12.895 -13.833 -9.884 1.00 96.12 69 ILE A CA 1
ATOM 569 C C . ILE A 1 69 ? -13.134 -14.975 -8.898 1.00 96.12 69 ILE A C 1
ATOM 571 O O . ILE A 1 69 ? -12.266 -15.823 -8.690 1.00 96.12 69 ILE A O 1
ATOM 575 N N . ASN A 1 70 ? -14.313 -14.999 -8.272 1.00 92.88 70 ASN A N 1
ATOM 576 C CA . ASN A 1 70 ? -14.665 -15.969 -7.233 1.00 92.88 70 ASN A CA 1
ATOM 577 C C . ASN A 1 70 ? -13.617 -16.003 -6.099 1.00 92.88 70 ASN A C 1
ATOM 579 O O . ASN A 1 70 ? -13.472 -15.035 -5.350 1.00 92.88 70 ASN A O 1
ATOM 583 N N . ARG A 1 71 ? -12.878 -17.112 -5.972 1.00 94.75 71 ARG A N 1
ATOM 584 C CA . ARG A 1 71 ? -11.846 -17.341 -4.945 1.00 94.75 71 ARG A CA 1
ATOM 585 C C . ARG A 1 71 ? -10.418 -17.085 -5.440 1.00 94.75 71 ARG A C 1
ATOM 587 O O . ARG A 1 71 ? -9.472 -17.360 -4.712 1.00 94.75 71 ARG A O 1
ATOM 594 N N . VAL A 1 72 ? -10.255 -16.572 -6.659 1.00 96.50 72 VAL A N 1
ATOM 595 C CA . VAL A 1 72 ? -8.951 -16.242 -7.247 1.00 96.50 72 VAL A CA 1
ATOM 596 C C . VAL A 1 72 ? -8.780 -14.730 -7.255 1.00 96.50 72 VAL A C 1
ATOM 598 O O . VAL A 1 72 ? -9.651 -14.010 -7.745 1.00 96.50 72 VAL A O 1
ATOM 601 N N . LEU A 1 73 ? -7.662 -14.2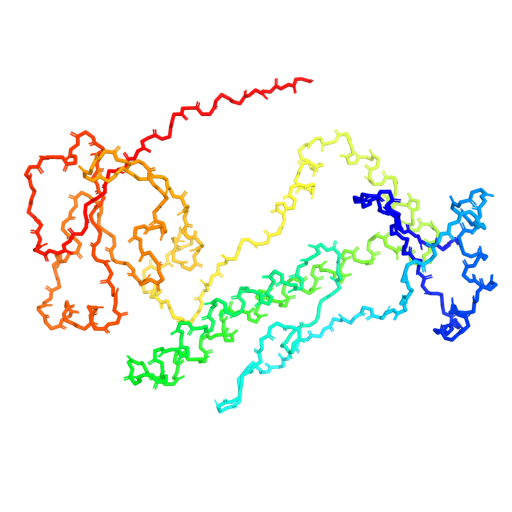58 -6.705 1.00 97.19 73 LEU A N 1
ATOM 602 C CA . LEU A 1 73 ? -7.324 -12.842 -6.612 1.00 97.19 73 LEU A CA 1
ATOM 603 C C . LEU A 1 73 ? -5.932 -12.588 -7.193 1.00 97.19 73 LEU A C 1
ATOM 605 O O . LEU A 1 73 ? -5.042 -13.428 -7.071 1.00 97.19 73 LEU A O 1
ATOM 609 N N . LEU A 1 74 ? -5.751 -11.425 -7.811 1.00 97.50 74 LEU A N 1
ATOM 610 C CA . LEU A 1 74 ? -4.484 -10.956 -8.367 1.00 97.50 74 LEU A CA 1
ATOM 611 C C . LEU A 1 74 ? -3.975 -9.775 -7.541 1.00 97.50 74 LEU A C 1
ATOM 613 O O . LEU A 1 74 ? -4.760 -8.898 -7.199 1.00 97.50 74 LEU A O 1
ATOM 617 N N . ALA A 1 75 ? -2.671 -9.721 -7.271 1.00 95.94 75 ALA A N 1
ATOM 618 C CA . ALA A 1 75 ? -2.023 -8.604 -6.584 1.00 95.94 75 ALA A CA 1
ATOM 619 C C . ALA A 1 75 ? -0.620 -8.345 -7.155 1.00 95.94 75 ALA A C 1
ATOM 621 O O . ALA A 1 75 ? 0.021 -9.259 -7.680 1.00 95.94 75 ALA A O 1
ATOM 622 N N . GLY A 1 76 ? -0.138 -7.101 -7.048 1.00 94.06 76 GLY A N 1
ATOM 623 C CA . GLY A 1 76 ? 1.175 -6.712 -7.573 1.00 94.06 76 GLY A CA 1
ATOM 624 C C . GLY A 1 76 ? 1.273 -6.888 -9.087 1.00 94.06 76 GLY A C 1
ATOM 625 O O . GLY A 1 76 ? 0.304 -6.630 -9.798 1.00 94.06 76 GLY A O 1
ATOM 626 N N . ASP A 1 77 ? 2.419 -7.367 -9.574 1.00 92.69 77 ASP A N 1
ATOM 627 C CA . ASP A 1 77 ? 2.700 -7.489 -11.013 1.00 92.69 77 ASP A CA 1
ATOM 628 C C . ASP A 1 77 ? 1.710 -8.399 -11.765 1.00 92.69 77 ASP A C 1
ATOM 630 O O . ASP A 1 77 ? 1.503 -8.234 -12.968 1.00 92.69 77 ASP A O 1
ATOM 634 N N . ALA A 1 78 ? 1.041 -9.324 -11.064 1.00 94.62 78 ALA A N 1
ATOM 635 C CA . ALA A 1 78 ? -0.023 -10.147 -11.640 1.00 94.62 78 ALA A CA 1
ATOM 636 C C . ALA A 1 78 ? -1.305 -9.344 -11.936 1.00 94.62 78 ALA A C 1
ATOM 638 O O . ALA A 1 78 ? -2.052 -9.686 -12.851 1.00 94.62 78 ALA A O 1
ATOM 639 N N . ALA A 1 79 ? -1.566 -8.280 -11.170 1.00 94.38 79 ALA A N 1
ATOM 640 C CA . ALA A 1 79 ? -2.716 -7.395 -11.344 1.00 94.38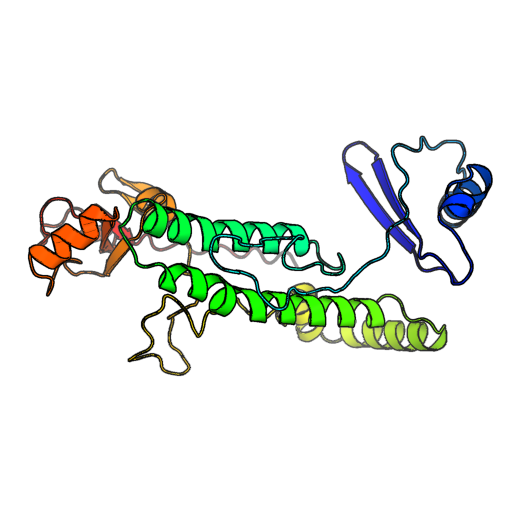 79 ALA A CA 1
ATOM 641 C C . ALA A 1 79 ? -2.383 -6.165 -12.198 1.00 94.38 79 ALA A C 1
ATOM 643 O O . ALA A 1 79 ? -3.233 -5.678 -12.946 1.00 94.38 79 ALA A O 1
ATOM 644 N N . HIS A 1 80 ? -1.163 -5.637 -12.101 1.00 92.31 80 HIS A N 1
ATOM 645 C CA . HIS A 1 80 ? -0.731 -4.466 -12.859 1.00 92.31 80 HIS A CA 1
ATOM 646 C C . HIS A 1 80 ? 0.774 -4.452 -13.093 1.00 92.31 80 HIS A C 1
ATOM 648 O O . HIS A 1 80 ? 1.564 -4.660 -12.188 1.00 92.31 80 HIS A O 1
ATOM 654 N N . ILE A 1 81 ? 1.177 -4.118 -14.315 1.00 89.69 81 ILE A N 1
ATOM 655 C CA . ILE A 1 81 ? 2.571 -3.876 -14.686 1.00 89.69 81 ILE A CA 1
ATOM 656 C C . ILE A 1 81 ? 2.680 -2.410 -15.079 1.00 89.69 81 ILE A C 1
ATOM 658 O O . ILE A 1 81 ? 1.899 -1.922 -15.900 1.00 89.69 81 ILE A O 1
ATOM 662 N N . MET A 1 82 ? 3.655 -1.708 -14.508 1.00 83.81 82 MET A N 1
ATOM 663 C CA . MET A 1 82 ? 3.915 -0.302 -14.803 1.00 83.81 82 MET A CA 1
ATOM 664 C C . MET A 1 82 ? 5.371 -0.078 -15.225 1.00 83.81 82 MET A C 1
ATOM 666 O O . MET A 1 82 ? 6.272 -0.752 -14.716 1.00 83.81 82 MET A O 1
ATOM 670 N N . PRO A 1 83 ? 5.639 0.893 -16.116 1.00 77.25 83 PRO A N 1
ATOM 671 C CA . PRO A 1 83 ? 7.002 1.310 -16.425 1.00 77.25 83 PRO A CA 1
ATOM 672 C C . PRO A 1 83 ? 7.765 1.733 -15.156 1.00 77.25 83 PRO A C 1
ATOM 674 O O . PRO A 1 83 ? 7.229 2.435 -14.300 1.00 77.25 83 PRO A O 1
ATOM 677 N N . VAL A 1 84 ? 9.038 1.346 -15.029 1.00 66.56 84 VAL A N 1
ATOM 678 C CA . VAL A 1 84 ? 9.852 1.520 -13.800 1.00 66.56 84 VAL A CA 1
ATOM 679 C C . VAL A 1 84 ? 10.375 2.943 -13.574 1.00 66.56 84 VAL A C 1
ATOM 681 O O . VAL A 1 84 ? 11.377 3.135 -12.892 1.00 66.56 84 VAL A O 1
ATOM 684 N N . TRP A 1 85 ? 9.676 3.966 -14.061 1.00 60.78 85 TRP A N 1
ATOM 685 C CA . TRP A 1 85 ? 10.171 5.344 -14.024 1.00 60.78 85 TRP A CA 1
ATOM 686 C C . TRP A 1 85 ? 10.390 5.917 -12.613 1.00 60.78 85 TRP A C 1
ATOM 688 O O . TRP A 1 85 ? 11.056 6.938 -12.492 1.00 60.78 85 TRP A O 1
ATOM 698 N N . GLN A 1 86 ? 9.897 5.273 -11.544 1.00 62.06 86 GLN A N 1
ATOM 699 C CA . GLN A 1 86 ? 10.062 5.728 -10.149 1.00 62.06 86 GLN A CA 1
ATOM 700 C C . GLN A 1 86 ? 10.004 4.593 -9.100 1.00 62.06 86 GLN A C 1
ATOM 702 O O . GLN A 1 86 ? 9.540 4.804 -7.975 1.00 62.06 86 GLN A O 1
ATOM 707 N N . GLY A 1 87 ? 10.363 3.356 -9.468 1.00 69.81 87 GLY A N 1
ATOM 708 C CA . GLY A 1 87 ? 10.328 2.213 -8.535 1.00 69.81 87 GLY A CA 1
ATOM 709 C C . GLY A 1 87 ? 8.942 1.923 -7.928 1.00 69.81 87 GLY A C 1
ATOM 710 O O . GLY A 1 87 ? 8.837 1.455 -6.796 1.00 69.81 87 GLY A O 1
ATOM 711 N N . GLN A 1 88 ? 7.857 2.251 -8.638 1.00 73.50 88 GLN A N 1
ATOM 712 C CA . GLN A 1 88 ? 6.496 2.179 -8.089 1.00 73.50 88 GLN A CA 1
ATOM 713 C C . GLN A 1 88 ? 5.880 0.776 -8.129 1.00 73.50 88 GLN A C 1
ATOM 715 O O . GLN A 1 88 ? 5.004 0.519 -7.311 1.00 73.50 88 GLN A O 1
ATOM 720 N N . GLY A 1 89 ? 6.352 -0.130 -8.997 1.00 79.75 89 GLY A N 1
ATOM 721 C CA . GLY A 1 89 ? 5.794 -1.485 -9.139 1.00 79.75 89 GLY A CA 1
ATOM 722 C C . GLY A 1 89 ? 5.786 -2.260 -7.819 1.00 79.75 89 GLY A C 1
ATOM 723 O O . GLY A 1 89 ? 4.721 -2.536 -7.270 1.00 79.75 89 GLY A O 1
ATOM 724 N N . TYR A 1 90 ? 6.970 -2.477 -7.233 1.00 86.31 90 TYR A N 1
ATOM 725 C CA . TYR A 1 90 ? 7.114 -3.154 -5.936 1.00 86.31 90 TYR A CA 1
ATOM 726 C C . TYR A 1 90 ? 6.302 -2.478 -4.822 1.00 86.31 90 TYR A C 1
ATOM 728 O O . TYR A 1 90 ? 5.557 -3.129 -4.094 1.00 86.31 90 TYR A O 1
ATOM 736 N N . ASN A 1 91 ? 6.393 -1.149 -4.723 1.00 86.88 91 ASN A N 1
ATOM 737 C CA . ASN A 1 91 ? 5.673 -0.382 -3.707 1.00 86.88 91 ASN A CA 1
ATOM 738 C C . ASN A 1 91 ? 4.147 -0.494 -3.858 1.00 86.88 91 ASN A C 1
ATOM 740 O O . ASN A 1 91 ? 3.427 -0.526 -2.863 1.00 86.88 91 ASN A O 1
ATOM 744 N N . SER A 1 92 ? 3.636 -0.536 -5.091 1.00 87.25 92 SER A N 1
ATOM 745 C CA . SER A 1 92 ? 2.211 -0.730 -5.357 1.00 87.25 92 SER A CA 1
ATOM 746 C C . SER A 1 92 ? 1.772 -2.151 -5.007 1.00 87.25 92 SER A C 1
ATOM 748 O O . SER A 1 92 ? 0.754 -2.313 -4.341 1.00 87.25 92 SER A O 1
ATOM 750 N N . GLY A 1 93 ? 2.573 -3.162 -5.358 1.00 91.44 93 GLY A N 1
ATOM 751 C CA . GLY A 1 93 ? 2.313 -4.551 -4.975 1.00 91.44 93 GLY A CA 1
ATOM 752 C C . GLY A 1 93 ? 2.300 -4.766 -3.461 1.00 91.44 93 GLY A C 1
ATOM 753 O O . GLY A 1 93 ? 1.409 -5.436 -2.947 1.00 91.44 93 GLY A O 1
ATOM 754 N N . MET A 1 94 ? 3.203 -4.121 -2.719 1.00 92.56 94 MET A N 1
ATOM 755 C CA . MET A 1 94 ? 3.184 -4.170 -1.253 1.00 92.56 94 MET A CA 1
ATOM 756 C C . MET A 1 94 ? 1.895 -3.568 -0.675 1.00 92.56 94 MET A C 1
ATOM 758 O O . MET A 1 94 ? 1.287 -4.131 0.231 1.00 92.56 94 MET A O 1
ATOM 762 N N . ARG A 1 95 ? 1.430 -2.442 -1.231 1.00 91.00 95 ARG A N 1
ATOM 763 C CA . ARG A 1 95 ? 0.158 -1.822 -0.824 1.00 91.00 95 ARG A CA 1
ATOM 764 C C . ARG A 1 95 ? -1.048 -2.694 -1.159 1.00 91.00 95 ARG A C 1
ATOM 766 O O . ARG A 1 95 ? -2.014 -2.686 -0.404 1.00 91.00 95 ARG A O 1
ATOM 773 N N . ASP A 1 96 ? -1.002 -3.432 -2.264 1.00 94.44 96 ASP A N 1
ATOM 774 C CA . ASP A 1 96 ? -2.046 -4.395 -2.601 1.00 94.44 96 ASP A CA 1
ATOM 775 C C . ASP A 1 96 ? -2.106 -5.528 -1.585 1.00 94.44 96 ASP A C 1
ATOM 777 O O . ASP A 1 96 ? -3.182 -5.823 -1.073 1.00 94.44 96 ASP A O 1
ATOM 781 N N . ALA A 1 97 ? -0.952 -6.117 -1.259 1.00 95.31 97 ALA A N 1
ATOM 782 C CA . ALA A 1 97 ? -0.857 -7.170 -0.258 1.00 95.31 97 ALA A CA 1
ATOM 783 C C . ALA A 1 97 ? -1.371 -6.682 1.103 1.00 95.31 97 ALA A C 1
ATOM 785 O O . ALA A 1 97 ? -2.197 -7.349 1.719 1.00 95.31 97 ALA A O 1
ATOM 786 N N . PHE A 1 98 ? -0.961 -5.483 1.531 1.00 93.12 98 PHE A N 1
ATOM 787 C CA . PHE A 1 98 ? -1.424 -4.882 2.782 1.00 93.12 98 PHE A CA 1
ATOM 788 C C . PHE A 1 98 ? -2.941 -4.636 2.791 1.00 93.12 98 PHE A C 1
ATOM 790 O O . PHE A 1 98 ? -3.612 -4.926 3.778 1.00 93.12 98 PHE A O 1
ATOM 797 N N . ASN A 1 99 ? -3.505 -4.143 1.683 1.00 94.62 99 ASN A N 1
ATOM 798 C CA . ASN A 1 99 ? -4.945 -3.918 1.561 1.00 94.62 99 ASN A CA 1
ATOM 799 C C . ASN A 1 99 ? -5.746 -5.231 1.571 1.00 94.62 99 ASN A C 1
ATOM 801 O O . ASN A 1 99 ? -6.822 -5.287 2.164 1.00 94.62 99 ASN A O 1
ATOM 805 N N . LEU A 1 100 ? -5.226 -6.277 0.926 1.00 96.06 100 LEU A N 1
ATOM 806 C CA . LEU A 1 100 ? -5.926 -7.546 0.766 1.00 96.06 100 LEU A CA 1
ATOM 807 C C . LEU A 1 100 ? -5.809 -8.463 1.994 1.00 96.06 100 LEU A C 1
ATOM 809 O O . LEU A 1 100 ? -6.774 -9.151 2.325 1.00 96.06 100 LEU A O 1
ATOM 813 N N . ALA A 1 101 ? -4.660 -8.477 2.676 1.00 95.69 101 ALA A N 1
ATOM 814 C CA . ALA A 1 101 ? -4.350 -9.452 3.723 1.00 95.69 101 ALA A CA 1
ATOM 815 C C . ALA A 1 101 ? -5.392 -9.482 4.852 1.00 95.69 101 ALA A C 1
ATOM 817 O O . ALA A 1 101 ? -5.898 -10.551 5.194 1.00 95.69 101 ALA A O 1
ATOM 818 N N . TRP A 1 102 ? -5.767 -8.321 5.397 1.00 94.44 102 TRP A N 1
ATOM 819 C CA . TRP A 1 102 ? -6.742 -8.257 6.490 1.00 94.44 102 TRP A CA 1
ATOM 820 C C . TRP A 1 102 ? -8.158 -8.632 6.028 1.00 94.44 102 TRP A C 1
ATOM 822 O O . TRP A 1 102 ? -8.877 -9.320 6.750 1.00 94.44 102 TRP A O 1
ATOM 832 N N . LYS A 1 103 ? -8.551 -8.242 4.807 1.00 95.88 103 LYS A N 1
ATOM 833 C CA . LYS A 1 103 ? -9.863 -8.576 4.230 1.00 95.88 103 LYS A CA 1
ATOM 834 C C . LYS A 1 103 ? -9.995 -10.078 4.045 1.00 95.88 103 LYS A C 1
ATOM 836 O O . LYS A 1 103 ? -10.989 -10.674 4.454 1.00 95.88 103 LYS A O 1
ATOM 841 N N . LEU A 1 104 ? -8.958 -10.689 3.475 1.00 96.50 104 LEU A N 1
ATOM 842 C CA . LEU A 1 104 ? -8.886 -12.128 3.274 1.00 96.50 104 LEU A CA 1
ATOM 843 C C . LEU A 1 104 ? -8.900 -12.872 4.608 1.00 96.50 104 LEU A C 1
ATOM 845 O O . LEU A 1 104 ? -9.672 -13.814 4.758 1.00 96.50 104 LEU A O 1
ATOM 849 N N . ALA A 1 105 ? -8.130 -12.408 5.595 1.00 94.94 105 ALA A N 1
ATOM 850 C CA . ALA A 1 105 ? -8.129 -12.994 6.929 1.00 94.94 105 ALA A CA 1
ATOM 851 C C . ALA A 1 105 ? -9.516 -12.939 7.591 1.00 94.94 105 ALA A C 1
ATOM 853 O O . ALA A 1 105 ? -9.944 -13.930 8.181 1.00 94.94 105 ALA A O 1
ATOM 854 N N . LEU A 1 106 ? -10.247 -11.824 7.489 1.00 94.31 106 LEU A N 1
ATOM 855 C CA . LEU A 1 106 ? -11.594 -11.728 8.060 1.00 94.31 106 LEU A CA 1
ATOM 856 C C . LEU A 1 106 ? -12.596 -12.647 7.353 1.00 94.31 106 LEU A C 1
ATOM 858 O O . LEU A 1 106 ? -13.393 -13.292 8.033 1.00 94.31 106 LEU A O 1
ATOM 862 N N . VAL A 1 107 ? -12.549 -12.741 6.022 1.00 95.81 107 VAL A N 1
ATOM 863 C CA . VAL A 1 107 ? -13.470 -13.595 5.254 1.00 95.81 107 VAL A CA 1
ATOM 864 C C . VAL A 1 107 ? -13.186 -15.080 5.477 1.00 95.81 107 VAL A C 1
ATOM 866 O O . VAL A 1 107 ? -14.110 -15.839 5.756 1.00 95.81 107 VAL A O 1
ATOM 869 N N . VAL A 1 108 ? -11.920 -15.504 5.424 1.00 96.06 108 VAL A N 1
ATOM 870 C CA . VAL A 1 108 ? -11.536 -16.914 5.635 1.00 96.06 108 VAL A CA 1
ATOM 871 C C . VAL A 1 108 ? -11.886 -17.388 7.048 1.00 96.06 108 VAL A C 1
ATOM 873 O O . VAL A 1 108 ? -12.307 -18.526 7.221 1.00 96.06 108 VAL A O 1
ATOM 876 N N . ASN A 1 109 ? -11.787 -16.509 8.049 1.00 94.31 109 ASN A N 1
ATOM 877 C CA . ASN A 1 109 ? -12.172 -16.819 9.428 1.00 94.31 109 ASN A CA 1
ATOM 878 C C . ASN A 1 109 ? -13.677 -16.638 9.714 1.00 94.31 109 ASN A C 1
ATOM 880 O O . ASN A 1 109 ? -14.077 -16.677 10.876 1.00 94.31 109 ASN A O 1
ATOM 884 N N . GLY A 1 110 ? -14.513 -16.379 8.700 1.00 93.44 110 GLY A N 1
ATOM 885 C CA . GLY A 1 110 ? -15.963 -16.213 8.863 1.00 93.44 110 GLY A CA 1
ATOM 886 C C . GLY A 1 110 ? -16.387 -14.959 9.639 1.00 93.44 110 GLY A C 1
ATOM 887 O O . GLY A 1 110 ? -17.524 -14.870 10.094 1.00 93.44 110 GLY A O 1
ATOM 888 N N . LYS A 1 111 ? -15.487 -13.982 9.807 1.00 91.62 111 LYS A N 1
ATOM 889 C CA . LYS A 1 111 ? -15.737 -12.727 10.538 1.00 91.62 111 LYS A CA 1
ATOM 890 C C . LYS A 1 111 ? -16.313 -11.619 9.651 1.00 91.62 111 LYS A C 1
ATOM 892 O O . LYS A 1 111 ? -16.825 -10.632 10.171 1.00 91.62 111 LYS A O 1
ATOM 897 N N . ALA A 1 112 ? -16.217 -11.765 8.331 1.00 92.62 112 ALA A N 1
ATOM 898 C CA . ALA A 1 112 ? -16.786 -10.852 7.346 1.00 92.62 112 ALA A CA 1
ATOM 899 C C . ALA A 1 112 ? -17.340 -11.624 6.140 1.00 92.62 112 ALA A C 1
ATOM 901 O O . ALA A 1 112 ? -16.888 -12.726 5.837 1.00 92.62 112 ALA A O 1
ATOM 902 N N . GLY A 1 113 ? -18.310 -11.032 5.439 1.00 93.50 113 GLY A N 1
ATOM 903 C CA . GLY A 1 113 ? -18.852 -11.591 4.200 1.00 93.50 113 GLY A CA 1
ATOM 904 C C . GLY A 1 113 ? -17.918 -11.397 3.002 1.00 93.50 113 GLY A C 1
ATOM 905 O O . GLY A 1 113 ? -17.087 -10.489 2.985 1.00 93.50 113 GLY A O 1
ATOM 906 N N . GLU A 1 114 ? -18.094 -12.213 1.959 1.00 94.44 114 GLU A N 1
ATOM 907 C CA . GLU A 1 114 ? -17.235 -12.188 0.765 1.00 94.44 114 GLU A CA 1
ATOM 908 C C . GLU A 1 114 ? -17.237 -10.845 0.016 1.00 94.44 114 GLU A C 1
ATOM 910 O O . GLU A 1 114 ? -16.249 -10.532 -0.646 1.00 94.44 114 GLU A O 1
ATOM 915 N N . ALA A 1 115 ? -18.291 -10.033 0.151 1.00 94.00 115 ALA A N 1
ATOM 916 C CA . ALA A 1 115 ? -18.378 -8.701 -0.454 1.00 94.00 115 ALA A CA 1
ATOM 917 C C . ALA A 1 115 ? -17.251 -7.753 0.005 1.00 94.00 115 ALA A C 1
ATOM 919 O O . ALA A 1 115 ? -16.867 -6.841 -0.725 1.00 94.00 115 ALA A O 1
ATOM 920 N N . LEU A 1 116 ? -16.658 -7.993 1.184 1.00 95.44 116 LEU A N 1
ATOM 921 C CA . LEU A 1 116 ? -15.497 -7.232 1.653 1.00 95.44 116 LEU A CA 1
ATOM 922 C C . LEU A 1 116 ? -14.302 -7.361 0.695 1.00 95.44 116 LEU A C 1
ATOM 924 O O . LEU A 1 116 ? -13.550 -6.410 0.508 1.00 95.44 116 LEU A O 1
ATOM 928 N N . LEU A 1 117 ? -14.123 -8.521 0.059 1.00 96.81 117 LEU A N 1
ATOM 929 C CA . LEU A 1 117 ? -13.033 -8.730 -0.896 1.00 96.81 117 LEU A CA 1
ATOM 930 C C . LEU A 1 117 ? -13.261 -7.986 -2.217 1.00 96.81 117 LEU A C 1
ATOM 932 O O . LEU A 1 117 ? -12.288 -7.670 -2.896 1.00 96.81 117 LEU A O 1
ATOM 936 N N . ASP A 1 118 ? -14.502 -7.652 -2.572 1.00 94.38 118 ASP A N 1
ATOM 937 C CA . ASP A 1 118 ? -14.788 -6.871 -3.785 1.00 94.38 118 ASP A CA 1
ATOM 938 C C . ASP A 1 118 ? -14.319 -5.418 -3.641 1.00 94.38 118 ASP A C 1
ATOM 940 O O . ASP A 1 118 ? -13.942 -4.769 -4.622 1.00 94.38 118 ASP A O 1
ATOM 944 N N . SER A 1 119 ? -14.227 -4.935 -2.399 1.00 95.12 119 SER A N 1
ATOM 945 C CA . SER A 1 119 ? -13.710 -3.606 -2.086 1.00 95.12 119 SER A CA 1
ATOM 946 C C . SER A 1 119 ? -12.219 -3.455 -2.417 1.00 95.12 119 SER A C 1
ATOM 948 O O . SER A 1 119 ? -11.753 -2.347 -2.664 1.00 95.12 119 SER A O 1
ATOM 950 N N . TYR A 1 120 ? -11.450 -4.552 -2.478 1.00 95.88 120 TYR A N 1
ATOM 951 C CA . TYR A 1 120 ? -10.030 -4.516 -2.857 1.00 95.88 120 TYR A CA 1
ATOM 952 C C . TYR A 1 120 ? -9.820 -3.888 -4.241 1.00 95.88 120 TYR A C 1
ATOM 954 O O . TYR A 1 120 ? -8.972 -3.008 -4.403 1.00 95.88 120 TYR A O 1
ATOM 962 N N . GLN A 1 121 ? -10.623 -4.285 -5.230 1.00 94.44 121 GLN A N 1
ATOM 963 C CA . GLN A 1 121 ? -10.528 -3.712 -6.569 1.00 94.44 121 GLN A CA 1
ATOM 964 C C . GLN A 1 121 ? -10.941 -2.237 -6.576 1.00 94.44 121 GLN A C 1
ATOM 966 O O . GLN A 1 121 ? -10.231 -1.421 -7.164 1.00 94.44 121 GLN A O 1
ATOM 971 N N . GLN A 1 122 ? -12.057 -1.908 -5.918 1.00 92.38 122 GLN A N 1
ATOM 972 C CA . GLN A 1 122 ? -12.593 -0.542 -5.843 1.00 92.38 122 GLN A CA 1
ATOM 973 C C . GLN A 1 122 ? -11.561 0.430 -5.254 1.00 92.38 122 GLN A C 1
ATOM 975 O O . GLN A 1 122 ? -11.351 1.524 -5.765 1.00 92.38 122 GLN A O 1
ATOM 980 N N . GLU A 1 123 ? -10.840 -0.004 -4.222 1.00 91.94 123 GLU A N 1
ATOM 981 C CA . GLU A 1 123 ? -9.852 0.822 -3.531 1.00 91.94 123 GLU A CA 1
ATOM 982 C C . GLU A 1 123 ? -8.527 0.949 -4.308 1.00 91.94 123 GLU A C 1
ATOM 984 O O . GLU A 1 123 ? -7.878 1.998 -4.277 1.00 91.94 123 GLU A O 1
ATOM 989 N N . ARG A 1 124 ? -8.077 -0.110 -4.998 1.00 91.62 124 ARG A N 1
ATOM 990 C CA . ARG A 1 124 ? -6.702 -0.187 -5.535 1.00 91.62 124 ARG A CA 1
ATOM 991 C C . ARG A 1 124 ? -6.583 0.062 -7.032 1.00 91.62 124 ARG A C 1
ATOM 993 O O . ARG A 1 124 ? -5.566 0.610 -7.467 1.00 91.62 124 ARG A O 1
ATOM 1000 N N . ARG A 1 125 ? -7.585 -0.319 -7.826 1.00 89.81 125 ARG A N 1
ATOM 1001 C CA . ARG A 1 125 ? -7.468 -0.351 -9.290 1.00 89.81 125 ARG A CA 1
ATOM 1002 C C . ARG A 1 125 ? -7.280 1.041 -9.894 1.00 89.81 125 ARG A C 1
ATOM 1004 O O . ARG A 1 125 ? -6.400 1.219 -10.735 1.00 89.81 125 ARG A O 1
ATOM 1011 N N . ASP A 1 126 ? -8.043 2.030 -9.440 1.00 85.88 126 ASP A N 1
ATOM 1012 C CA . ASP A 1 126 ? -7.956 3.401 -9.963 1.00 85.88 126 ASP A CA 1
ATOM 1013 C C . ASP A 1 126 ? -6.631 4.069 -9.605 1.00 85.88 126 ASP A C 1
ATOM 1015 O O . ASP A 1 126 ? -6.020 4.749 -10.433 1.00 85.88 126 ASP A O 1
ATOM 1019 N N . HIS A 1 127 ? -6.125 3.802 -8.399 1.00 81.88 127 HIS A N 1
ATOM 1020 C CA . HIS A 1 127 ? -4.797 4.250 -8.000 1.00 81.88 127 HIS A CA 1
ATOM 1021 C C . HIS A 1 127 ? -3.705 3.613 -8.871 1.00 81.88 127 HIS A C 1
ATOM 1023 O O . HIS A 1 127 ? -2.817 4.318 -9.353 1.00 81.88 127 HIS A O 1
ATOM 1029 N N . ALA A 1 128 ? -3.778 2.300 -9.120 1.00 81.12 128 ALA A N 1
ATOM 1030 C CA . ALA A 1 128 ? -2.841 1.611 -10.007 1.00 81.12 128 ALA A CA 1
ATOM 1031 C C . ALA A 1 128 ? -2.894 2.181 -11.433 1.00 81.12 128 ALA A C 1
ATOM 1033 O O . ALA A 1 128 ? -1.848 2.467 -12.017 1.00 81.12 128 ALA A O 1
ATOM 1034 N N . LYS A 1 129 ? -4.097 2.437 -11.965 1.00 85.88 129 LYS A N 1
ATOM 1035 C CA . LYS A 1 129 ? -4.285 3.060 -13.280 1.00 85.88 129 LYS A CA 1
ATOM 1036 C C . LYS A 1 129 ? -3.637 4.446 -13.354 1.00 85.88 129 LYS A C 1
ATOM 1038 O O . LYS A 1 129 ? -2.858 4.696 -14.269 1.00 85.88 129 LYS A O 1
ATOM 1043 N N . ALA A 1 130 ? -3.901 5.317 -12.379 1.00 81.25 130 ALA A N 1
ATOM 1044 C CA . ALA A 1 130 ? -3.326 6.661 -12.344 1.00 81.25 130 ALA A CA 1
ATOM 1045 C C . ALA A 1 130 ? -1.788 6.626 -12.314 1.00 81.25 130 ALA A C 1
ATOM 1047 O O . ALA A 1 130 ? -1.129 7.412 -12.994 1.00 81.25 130 ALA A O 1
ATOM 1048 N N . MET A 1 131 ? -1.205 5.680 -11.571 1.00 78.06 131 MET A N 1
ATOM 1049 C CA . MET A 1 131 ? 0.246 5.491 -11.530 1.00 78.06 131 MET A CA 1
ATOM 1050 C C . MET A 1 131 ? 0.812 4.958 -12.853 1.00 78.06 131 MET A C 1
ATOM 1052 O O . MET A 1 131 ? 1.895 5.386 -13.262 1.00 78.06 131 MET A O 1
ATOM 1056 N N . ILE A 1 132 ? 0.095 4.065 -13.544 1.00 80.56 132 ILE A N 1
ATOM 1057 C CA . ILE A 1 132 ? 0.474 3.587 -14.881 1.00 80.56 132 ILE A CA 1
ATOM 1058 C C . ILE A 1 132 ? 0.462 4.747 -15.881 1.00 80.56 132 ILE A C 1
ATOM 1060 O O . ILE A 1 132 ? 1.473 4.974 -16.546 1.00 80.56 132 ILE A O 1
ATOM 1064 N N . ASP A 1 133 ? -0.636 5.502 -15.952 1.00 82.31 133 ASP A N 1
ATOM 1065 C CA . ASP A 1 133 ? -0.800 6.623 -16.887 1.00 82.31 133 ASP A CA 1
ATOM 1066 C C . ASP A 1 133 ? 0.297 7.683 -16.674 1.00 82.31 133 ASP A C 1
ATOM 1068 O O . ASP A 1 133 ? 0.917 8.169 -17.628 1.00 82.31 133 ASP A O 1
ATOM 1072 N N . LEU A 1 134 ? 0.604 7.986 -15.407 1.00 75.31 134 LEU A N 1
ATOM 1073 C CA . LEU A 1 134 ? 1.696 8.878 -15.028 1.00 75.31 134 LEU A CA 1
ATOM 1074 C C . LEU A 1 134 ? 3.063 8.350 -15.485 1.00 75.31 134 LEU A C 1
ATOM 1076 O O . LEU A 1 134 ? 3.866 9.104 -16.035 1.00 75.31 134 LEU A O 1
ATOM 1080 N N . SER A 1 135 ? 3.324 7.055 -15.298 1.00 71.94 135 SER A N 1
ATOM 1081 C CA . SER A 1 135 ? 4.597 6.434 -15.682 1.00 71.94 135 SER A CA 1
ATOM 1082 C C . SER A 1 135 ? 4.782 6.384 -17.202 1.00 71.94 135 SER A C 1
ATOM 1084 O O . SER A 1 135 ? 5.888 6.605 -17.695 1.00 71.94 135 SER A O 1
ATOM 1086 N N . VAL A 1 136 ? 3.708 6.135 -17.957 1.00 76.06 136 VAL A N 1
ATOM 1087 C CA . VAL A 1 136 ? 3.722 6.175 -19.428 1.00 76.06 136 VAL A CA 1
ATOM 1088 C C . VAL A 1 136 ? 4.009 7.595 -19.917 1.00 76.06 136 VAL A C 1
ATOM 1090 O O . VAL A 1 136 ? 4.888 7.798 -20.755 1.00 76.06 136 VAL A O 1
ATOM 1093 N N . THR A 1 137 ? 3.331 8.589 -19.339 1.00 75.31 137 THR A N 1
ATOM 1094 C CA . THR A 1 137 ? 3.525 10.003 -19.687 1.00 75.31 137 THR A CA 1
ATOM 1095 C C . THR A 1 137 ? 4.958 10.460 -19.405 1.00 75.31 137 THR A C 1
ATOM 1097 O O . THR A 1 137 ? 5.588 11.077 -20.264 1.00 75.31 137 THR A O 1
ATOM 1100 N N . ALA A 1 138 ? 5.515 10.100 -18.243 1.00 70.00 138 ALA A N 1
ATOM 1101 C CA . ALA A 1 138 ? 6.903 10.405 -17.893 1.00 70.00 138 ALA A CA 1
ATOM 1102 C C . ALA A 1 138 ? 7.906 9.805 -18.896 1.00 70.00 138 ALA A C 1
ATOM 1104 O O . ALA A 1 138 ? 8.873 10.472 -19.269 1.00 70.00 138 ALA A O 1
ATOM 1105 N N . GLY A 1 139 ? 7.651 8.587 -19.388 1.00 67.62 139 GLY A N 1
ATOM 1106 C CA . GLY A 1 139 ? 8.494 7.939 -20.393 1.00 67.62 139 GLY A CA 1
ATOM 1107 C C . GLY A 1 139 ? 8.579 8.706 -21.713 1.00 67.62 139 GLY A C 1
ATOM 1108 O O . GLY A 1 139 ? 9.676 8.880 -22.245 1.00 67.62 139 GLY A O 1
ATOM 1109 N N . HIS A 1 140 ? 7.455 9.234 -22.206 1.00 70.56 140 HIS A N 1
ATOM 1110 C CA . HIS A 1 140 ? 7.438 10.052 -23.425 1.00 70.56 140 HIS A CA 1
ATOM 1111 C C . HIS A 1 140 ? 8.219 11.366 -23.277 1.00 70.56 140 HIS A C 1
ATOM 1113 O O . HIS A 1 140 ? 8.821 11.833 -24.243 1.00 70.56 140 HIS A O 1
ATOM 1119 N N . VAL A 1 141 ? 8.233 11.952 -22.076 1.00 68.62 141 VAL A N 1
ATOM 1120 C CA . VAL A 1 141 ? 8.956 13.203 -21.792 1.00 68.62 141 VAL A CA 1
ATOM 1121 C C . VAL A 1 141 ? 10.460 12.963 -21.638 1.00 68.62 141 VAL A C 1
ATOM 1123 O O . VAL A 1 141 ? 11.271 13.744 -22.138 1.00 68.62 141 VAL A O 1
ATOM 1126 N N . LEU A 1 142 ? 10.858 11.893 -20.945 1.00 65.00 142 LEU A N 1
ATOM 1127 C CA . LEU A 1 142 ? 12.263 11.636 -20.616 1.00 65.00 142 LEU A CA 1
ATOM 1128 C C . LEU A 1 142 ? 13.048 11.017 -21.774 1.00 65.00 142 LEU A C 1
ATOM 1130 O O . LEU A 1 142 ? 14.241 11.302 -21.906 1.00 65.00 142 LEU A O 1
ATOM 1134 N N . ALA A 1 143 ? 12.395 10.240 -22.637 1.00 65.12 143 ALA A N 1
ATOM 1135 C CA . ALA A 1 143 ? 13.029 9.610 -23.789 1.00 65.12 143 ALA A CA 1
ATOM 1136 C C . ALA A 1 143 ? 12.331 9.986 -25.111 1.00 65.12 143 ALA A C 1
ATOM 1138 O O . ALA A 1 143 ? 11.675 9.147 -25.733 1.00 65.12 143 ALA A O 1
ATOM 1139 N N . PRO A 1 144 ? 12.463 11.248 -25.563 1.00 66.19 144 PRO A N 1
ATOM 1140 C CA . PRO A 1 144 ? 11.816 11.694 -26.785 1.00 66.19 144 PRO A CA 1
ATOM 1141 C C . PRO A 1 144 ? 12.413 11.000 -28.026 1.00 66.19 144 PRO A C 1
ATOM 1143 O O . PRO A 1 144 ? 13.639 10.944 -28.172 1.00 66.19 144 PRO A O 1
ATOM 1146 N N . PRO A 1 145 ? 11.582 10.520 -28.970 1.00 61.38 145 PRO A N 1
ATOM 1147 C CA . PRO A 1 145 ? 12.052 9.806 -30.159 1.00 61.38 145 PRO A CA 1
ATOM 1148 C C . PRO A 1 145 ? 12.782 10.705 -31.170 1.00 61.38 145 PRO A C 1
ATOM 1150 O O . PRO A 1 145 ? 13.555 10.206 -31.990 1.00 61.38 145 PRO A O 1
ATOM 1153 N N . LYS A 1 146 ? 12.558 12.029 -31.147 1.00 71.44 146 LYS A N 1
ATOM 1154 C CA . LYS A 1 146 ? 13.151 12.979 -32.106 1.00 71.44 146 LYS A CA 1
ATOM 1155 C C . LYS A 1 146 ? 14.123 13.948 -31.429 1.00 71.44 146 LYS A C 1
ATOM 1157 O O . LYS A 1 146 ? 13.860 14.469 -30.351 1.00 71.44 146 LYS A O 1
ATOM 1162 N N . ARG A 1 147 ? 15.228 14.272 -32.113 1.00 69.56 147 ARG A N 1
ATOM 1163 C CA . ARG A 1 147 ? 16.294 15.153 -31.584 1.00 69.56 147 ARG A CA 1
ATOM 1164 C C . ARG A 1 147 ? 15.798 16.550 -31.189 1.00 69.56 147 ARG A C 1
ATOM 1166 O O . ARG A 1 147 ? 16.230 17.072 -30.170 1.00 69.56 147 ARG A O 1
ATOM 1173 N N . TRP A 1 148 ? 14.880 17.133 -31.960 1.00 73.19 148 TRP A N 1
ATOM 1174 C CA . TRP A 1 148 ? 14.333 18.465 -31.674 1.00 73.19 148 TRP A CA 1
ATOM 1175 C C . TRP A 1 148 ? 13.461 18.487 -30.409 1.00 73.19 148 TRP A C 1
ATOM 1177 O O . TRP A 1 148 ? 13.472 19.471 -29.680 1.00 73.19 148 TRP A O 1
ATOM 1187 N N . GLN A 1 149 ? 12.765 17.387 -30.099 1.00 75.38 149 GLN A N 1
ATOM 1188 C CA . GLN A 1 149 ? 11.984 17.260 -28.864 1.00 75.38 149 GLN A CA 1
ATOM 1189 C C . GLN A 1 149 ? 12.901 17.245 -27.634 1.00 75.38 149 GLN A C 1
ATOM 1191 O O . GLN A 1 149 ? 12.553 17.823 -26.610 1.00 75.38 149 GLN A O 1
ATOM 1196 N N . GLY A 1 150 ? 14.094 16.647 -27.752 1.00 69.81 150 GLY A N 1
ATOM 1197 C CA . GLY A 1 150 ? 15.139 16.738 -26.729 1.00 69.81 150 GLY A CA 1
ATOM 1198 C C . GLY A 1 150 ? 15.591 18.180 -26.485 1.00 69.81 150 GLY A C 1
ATOM 1199 O O . GLY A 1 150 ? 15.628 18.613 -25.342 1.00 69.81 150 GLY A O 1
ATOM 1200 N N . ALA A 1 151 ? 15.827 18.954 -27.549 1.00 77.25 151 ALA A N 1
ATOM 1201 C CA . ALA A 1 151 ? 16.211 20.363 -27.427 1.00 77.25 151 ALA A CA 1
ATOM 1202 C C . ALA A 1 151 ? 15.115 21.227 -26.773 1.00 77.25 151 ALA A C 1
ATOM 1204 O O . ALA A 1 151 ? 15.415 22.068 -25.930 1.00 77.25 151 ALA A O 1
ATOM 1205 N N . VAL A 1 152 ? 13.841 20.987 -27.107 1.00 80.06 152 VAL A N 1
ATOM 1206 C CA . VAL A 1 152 ? 12.701 21.664 -26.461 1.00 80.06 152 VAL A CA 1
ATOM 1207 C C . VAL A 1 152 ? 12.607 21.293 -24.981 1.00 80.06 152 VAL A C 1
ATOM 1209 O O . VAL A 1 152 ? 12.450 22.180 -24.146 1.00 80.06 152 VAL A O 1
ATOM 1212 N N . ARG A 1 153 ? 12.744 20.004 -24.639 1.00 79.75 153 ARG A N 1
ATOM 1213 C CA . ARG A 1 153 ? 12.771 19.530 -23.247 1.00 79.75 153 ARG A CA 1
ATOM 1214 C C . ARG A 1 153 ? 13.888 20.210 -22.460 1.00 79.75 153 ARG A C 1
ATOM 1216 O O . ARG A 1 153 ? 13.633 20.718 -21.374 1.00 79.75 153 ARG A O 1
ATOM 1223 N N . ASP A 1 154 ? 15.097 20.237 -23.012 1.00 77.88 154 ASP A N 1
ATOM 1224 C CA . ASP A 1 154 ? 16.269 20.804 -22.345 1.00 77.88 154 ASP A CA 1
ATOM 1225 C C . ASP A 1 154 ? 16.119 22.323 -22.158 1.00 77.88 154 ASP A C 1
ATOM 1227 O O . ASP A 1 154 ? 16.407 22.837 -21.078 1.00 77.88 154 ASP A O 1
ATOM 1231 N N . GLY A 1 155 ? 15.565 23.028 -23.152 1.00 79.50 155 GLY A N 1
ATOM 1232 C CA . GLY A 1 155 ? 15.219 24.448 -23.042 1.00 79.50 155 GLY A CA 1
ATOM 1233 C C . GLY A 1 155 ? 14.142 24.728 -21.988 1.00 79.50 155 GLY A C 1
ATOM 1234 O O . GLY A 1 155 ? 14.275 25.662 -21.197 1.00 79.50 155 GLY A O 1
ATOM 1235 N N . LEU A 1 156 ? 13.105 23.888 -21.911 1.00 77.56 156 LEU A N 1
ATOM 1236 C CA . LEU A 1 156 ? 12.052 24.005 -20.900 1.00 77.56 156 LEU A CA 1
ATOM 1237 C C . LEU A 1 156 ? 12.593 23.717 -19.491 1.00 77.56 156 LEU A C 1
ATOM 1239 O O . LEU A 1 156 ? 12.292 24.451 -18.555 1.00 77.56 156 LEU A O 1
ATOM 1243 N N . SER A 1 157 ? 13.432 22.688 -19.332 1.00 73.25 157 SER A N 1
ATOM 1244 C CA . SER A 1 157 ? 14.122 22.395 -18.070 1.00 73.25 157 SER A CA 1
ATOM 1245 C C . SER A 1 157 ? 15.051 23.531 -17.646 1.00 73.25 157 SER A C 1
ATOM 1247 O O . SER A 1 157 ? 15.106 23.856 -16.460 1.00 73.25 157 SER A O 1
ATOM 1249 N N . TRP A 1 158 ? 15.753 24.158 -18.593 1.00 78.56 158 TRP A N 1
ATOM 1250 C CA . TRP A 1 158 ? 16.581 25.330 -18.322 1.00 78.56 158 TRP A CA 1
ATOM 1251 C C . TRP A 1 158 ? 15.740 26.512 -17.827 1.00 78.56 158 TRP A C 1
ATOM 1253 O O . TRP A 1 158 ? 16.063 27.088 -16.792 1.00 78.56 158 TRP A O 1
ATOM 1263 N N . LEU A 1 159 ? 14.604 26.801 -18.469 1.00 78.00 159 LEU A N 1
ATOM 1264 C CA . LEU A 1 159 ? 13.678 27.851 -18.034 1.00 78.00 159 LEU A CA 1
ATOM 1265 C C . LEU A 1 159 ? 13.071 27.556 -16.649 1.00 78.00 159 LEU A C 1
ATOM 1267 O O . LEU A 1 159 ? 12.987 28.438 -15.798 1.00 78.00 159 LEU A O 1
ATOM 1271 N N . LEU A 1 160 ? 12.701 26.300 -16.386 1.00 70.88 160 LEU A N 1
ATOM 1272 C CA . LEU A 1 160 ? 12.148 25.864 -15.100 1.00 70.88 160 LEU A CA 1
ATOM 1273 C C . LEU A 1 160 ? 13.146 25.986 -13.939 1.00 70.88 160 LEU A C 1
ATOM 1275 O O . LEU A 1 160 ? 12.719 26.134 -12.793 1.00 70.88 160 LEU A O 1
ATOM 1279 N N . ASN A 1 161 ? 14.459 25.978 -14.202 1.00 73.06 161 ASN A N 1
ATOM 1280 C CA . ASN A 1 161 ? 15.462 26.238 -13.164 1.00 73.06 161 ASN A CA 1
ATOM 1281 C C . ASN A 1 161 ? 15.387 27.665 -12.600 1.00 73.06 161 ASN A C 1
ATOM 1283 O O . ASN A 1 161 ? 15.784 27.862 -11.454 1.00 73.06 161 ASN A O 1
ATOM 1287 N N . TYR A 1 162 ? 14.832 28.624 -13.347 1.00 77.75 162 TYR A N 1
ATOM 1288 C CA . TYR A 1 162 ? 14.620 30.000 -12.883 1.00 77.75 162 TYR A CA 1
ATOM 1289 C C . TYR A 1 162 ? 13.354 30.174 -12.034 1.00 77.75 162 TYR A C 1
ATOM 1291 O O . TYR A 1 162 ? 13.131 31.247 -11.479 1.00 77.75 162 TYR A O 1
ATOM 1299 N N . LEU A 1 163 ? 12.540 29.123 -11.880 1.00 78.50 163 LEU A N 1
ATOM 1300 C CA . LEU A 1 163 ? 11.338 29.120 -11.046 1.00 78.50 163 LEU A CA 1
ATOM 1301 C C . LEU A 1 163 ? 11.482 28.082 -9.917 1.00 78.50 163 LEU A C 1
ATOM 1303 O O . LEU A 1 163 ? 10.940 26.975 -10.020 1.00 78.50 163 LEU A O 1
ATOM 1307 N N . PRO A 1 164 ? 12.173 28.422 -8.806 1.00 74.06 164 PRO A N 1
ATOM 1308 C CA . PRO A 1 164 ? 12.402 27.510 -7.683 1.00 74.06 164 PRO A CA 1
ATOM 1309 C C . PRO A 1 164 ? 11.143 26.798 -7.149 1.00 74.06 164 PRO A C 1
ATOM 1311 O O . PRO A 1 164 ? 11.233 25.600 -6.873 1.00 74.06 164 PRO A O 1
ATOM 1314 N N . PRO A 1 165 ? 9.956 27.443 -7.051 1.00 71.62 165 PRO A N 1
ATOM 1315 C CA . PRO A 1 165 ? 8.735 26.768 -6.604 1.00 71.62 165 PRO A CA 1
ATOM 1316 C C . PRO A 1 165 ? 8.281 25.653 -7.551 1.00 71.62 165 PRO A C 1
ATOM 1318 O O . PRO A 1 165 ? 7.844 24.596 -7.099 1.00 71.62 165 PRO A O 1
ATOM 1321 N N . VAL A 1 166 ? 8.415 25.863 -8.863 1.00 67.69 166 VAL A N 1
ATOM 1322 C CA . VAL A 1 166 ? 8.001 24.892 -9.884 1.00 67.69 166 VAL A CA 1
ATOM 1323 C C . VAL A 1 166 ? 8.995 23.738 -9.936 1.00 67.69 166 VAL A C 1
ATOM 1325 O O . VAL A 1 166 ? 8.596 22.575 -9.904 1.00 67.69 166 VAL A O 1
ATOM 1328 N N . LYS A 1 167 ? 10.297 24.041 -9.902 1.00 68.75 167 LYS A N 1
ATOM 1329 C CA . LYS A 1 167 ? 11.351 23.029 -9.773 1.00 68.75 167 LYS A CA 1
ATOM 1330 C C . LYS A 1 167 ? 11.129 22.146 -8.541 1.00 68.75 167 LYS A C 1
ATOM 1332 O O . LYS A 1 167 ? 11.161 20.923 -8.652 1.00 68.75 167 LYS A O 1
ATOM 1337 N N . ARG A 1 168 ? 10.839 22.752 -7.385 1.00 66.94 168 ARG A N 1
ATOM 1338 C CA . ARG A 1 168 ? 10.549 22.038 -6.135 1.00 66.94 168 ARG A CA 1
ATOM 1339 C C . ARG A 1 168 ? 9.292 21.173 -6.242 1.00 66.94 168 ARG A C 1
ATOM 1341 O O . ARG A 1 168 ? 9.327 20.017 -5.843 1.00 66.94 168 ARG A O 1
ATOM 1348 N N . TYR A 1 169 ? 8.221 21.687 -6.844 1.00 64.69 169 TYR A N 1
ATOM 1349 C CA . TYR A 1 169 ? 6.978 20.942 -7.069 1.00 64.69 169 TYR A CA 1
ATOM 1350 C C . TYR A 1 169 ? 7.190 19.651 -7.883 1.00 64.69 169 TYR A C 1
ATOM 1352 O O . TYR A 1 169 ? 6.651 18.601 -7.523 1.00 64.69 169 TYR A O 1
ATOM 1360 N N . PHE A 1 170 ? 8.006 19.709 -8.943 1.00 67.44 170 PHE A N 1
ATOM 1361 C CA . PHE A 1 170 ? 8.339 18.538 -9.759 1.00 67.44 170 PHE A CA 1
ATOM 1362 C C . PHE A 1 170 ? 9.327 17.586 -9.071 1.00 67.44 170 PHE A C 1
ATOM 1364 O O . PHE A 1 170 ? 9.107 16.377 -9.100 1.00 67.44 170 PHE A O 1
ATOM 1371 N N . LEU A 1 171 ? 10.381 18.108 -8.430 1.00 64.50 171 LEU A N 1
ATOM 1372 C CA . LEU A 1 171 ? 11.383 17.292 -7.729 1.00 64.50 171 LEU A CA 1
ATOM 1373 C C . LEU A 1 171 ? 10.792 16.542 -6.529 1.00 64.50 171 LEU A C 1
ATOM 1375 O O . LEU A 1 171 ? 11.087 15.368 -6.332 1.00 64.50 171 LEU A O 1
ATOM 1379 N N . GLU A 1 172 ? 9.922 17.193 -5.758 1.00 66.19 172 GLU A N 1
ATOM 1380 C CA . GLU A 1 172 ? 9.219 16.580 -4.624 1.00 66.19 172 GLU A CA 1
ATOM 1381 C C . GLU A 1 172 ? 8.036 15.701 -5.068 1.00 66.19 172 GLU A C 1
ATOM 1383 O O . GLU A 1 172 ? 7.335 15.138 -4.230 1.00 66.19 172 GLU A O 1
ATOM 1388 N N . MET A 1 173 ? 7.788 15.583 -6.380 1.00 62.97 173 MET A N 1
ATOM 1389 C CA . MET A 1 173 ? 6.675 14.824 -6.953 1.00 62.97 173 MET A CA 1
ATOM 1390 C C . MET A 1 173 ? 5.311 15.209 -6.359 1.00 62.97 173 MET A C 1
ATOM 1392 O O . MET A 1 173 ? 4.442 14.357 -6.188 1.00 62.97 173 MET A O 1
ATOM 1396 N N . ARG A 1 174 ? 5.083 16.494 -6.057 1.00 60.59 174 ARG A N 1
ATOM 1397 C CA . ARG A 1 174 ? 3.835 16.970 -5.422 1.00 60.59 174 ARG A CA 1
ATOM 1398 C C . ARG A 1 174 ? 2.600 16.846 -6.320 1.00 60.59 174 ARG A C 1
ATOM 1400 O O . ARG A 1 174 ? 1.481 16.972 -5.835 1.00 60.59 174 ARG A O 1
ATOM 1407 N N . PHE A 1 175 ? 2.795 16.571 -7.609 1.00 61.75 175 PHE A N 1
ATOM 1408 C CA . PHE A 1 175 ? 1.734 16.175 -8.540 1.00 61.75 175 PHE A CA 1
ATOM 1409 C C . PHE A 1 175 ? 1.241 14.740 -8.316 1.00 61.75 175 PHE A C 1
ATOM 1411 O O . PHE A 1 175 ? 0.200 14.367 -8.854 1.00 61.75 175 PHE A O 1
ATOM 1418 N N . LYS A 1 176 ? 1.977 13.916 -7.557 1.00 63.75 176 LYS A N 1
ATOM 1419 C CA . LYS A 1 176 ? 1.559 12.555 -7.237 1.00 63.75 176 LYS A CA 1
ATOM 1420 C C . LYS A 1 176 ? 0.276 12.630 -6.405 1.00 63.75 176 LYS A C 1
ATOM 1422 O O . LYS A 1 176 ? 0.312 13.179 -5.302 1.00 63.75 176 LYS A O 1
ATOM 1427 N N . PRO A 1 177 ? -0.848 12.082 -6.895 1.00 62.78 177 PRO A N 1
ATOM 1428 C CA . PRO A 1 177 ? -2.083 12.108 -6.137 1.00 62.78 177 PRO A CA 1
ATOM 1429 C C . PRO A 1 177 ? -1.876 11.343 -4.829 1.00 62.78 177 PRO A C 1
ATOM 1431 O O . PRO A 1 177 ? -1.433 10.189 -4.829 1.00 62.78 177 PRO A O 1
ATOM 1434 N N . MET A 1 178 ? -2.182 11.999 -3.709 1.00 68.62 178 MET A N 1
ATOM 1435 C CA . MET A 1 178 ? -2.195 11.331 -2.414 1.00 68.62 178 MET A CA 1
ATOM 1436 C C . MET A 1 178 ? -3.226 10.200 -2.467 1.00 68.62 178 MET A C 1
ATOM 1438 O O . MET A 1 178 ? -4.348 10.435 -2.926 1.00 68.62 178 MET A O 1
ATOM 1442 N N . PRO A 1 179 ? -2.871 8.976 -2.041 1.00 72.06 179 PRO A N 1
ATOM 1443 C CA . PRO A 1 179 ? -3.805 7.866 -2.062 1.00 72.06 179 PRO A CA 1
ATOM 1444 C C . PRO A 1 179 ? -4.964 8.185 -1.117 1.00 72.06 179 PRO A C 1
ATOM 1446 O O . PRO A 1 179 ? -4.779 8.333 0.092 1.00 72.06 179 PRO A O 1
ATOM 1449 N N . GLN A 1 180 ? -6.149 8.324 -1.701 1.00 83.31 180 GLN A N 1
ATOM 1450 C CA . GLN A 1 180 ? -7.403 8.460 -0.987 1.00 83.31 180 GLN A CA 1
ATOM 1451 C C . GLN A 1 180 ? -8.385 7.455 -1.571 1.00 83.31 180 GLN A C 1
ATOM 1453 O O . GLN A 1 180 ? -8.671 7.486 -2.769 1.00 83.31 180 GLN A O 1
ATOM 1458 N N . TYR A 1 181 ? -8.912 6.590 -0.718 1.00 86.94 181 TYR A N 1
ATOM 1459 C CA . TYR A 1 181 ? -10.012 5.713 -1.077 1.00 86.94 181 TYR A CA 1
ATOM 1460 C C . TYR A 1 181 ? -11.322 6.501 -1.014 1.00 86.94 181 TYR A C 1
ATOM 1462 O O . TYR A 1 181 ? -11.577 7.229 -0.056 1.00 86.94 181 TYR A O 1
ATOM 1470 N N . ARG A 1 182 ? -12.128 6.399 -2.071 1.00 84.50 182 ARG A N 1
ATOM 1471 C CA . ARG A 1 182 ? -13.459 7.025 -2.151 1.00 84.50 182 ARG A CA 1
ATOM 1472 C C . ARG A 1 182 ? -14.585 6.014 -1.993 1.00 84.50 182 ARG A C 1
ATOM 1474 O O . ARG A 1 182 ? -15.670 6.379 -1.567 1.00 84.50 182 ARG A O 1
ATOM 1481 N N . GLU A 1 183 ? -14.291 4.765 -2.319 1.00 86.44 183 GLU A N 1
ATOM 1482 C CA . GLU A 1 183 ? -15.213 3.638 -2.326 1.00 86.44 183 GLU A CA 1
ATOM 1483 C C . GLU A 1 183 ? -14.554 2.449 -1.621 1.00 86.44 183 GLU A C 1
ATOM 1485 O O . GLU A 1 183 ? -13.338 2.441 -1.403 1.00 86.44 183 GLU A O 1
ATOM 1490 N N . GLY A 1 184 ? -15.363 1.451 -1.271 1.00 89.00 184 GLY A N 1
ATOM 1491 C CA . GLY A 1 184 ? -14.919 0.208 -0.656 1.00 89.00 184 GLY A CA 1
ATOM 1492 C C . GLY A 1 184 ? -15.284 0.093 0.822 1.00 89.00 184 GLY A C 1
ATOM 1493 O O . GLY A 1 184 ? -16.401 0.415 1.217 1.00 89.00 184 GLY A O 1
ATOM 1494 N N . ALA A 1 185 ? -14.360 -0.399 1.650 1.00 89.88 185 ALA A N 1
ATOM 1495 C CA . ALA A 1 185 ? -14.588 -0.636 3.079 1.00 89.88 185 ALA A CA 1
ATOM 1496 C C . ALA A 1 185 ? -14.499 0.667 3.903 1.00 89.88 185 ALA A C 1
ATOM 1498 O O . ALA A 1 185 ? -13.668 0.799 4.802 1.00 89.88 185 ALA A O 1
ATOM 1499 N N . LEU A 1 186 ? -15.334 1.650 3.561 1.00 88.75 186 LEU A N 1
ATOM 1500 C CA . LEU A 1 186 ? -15.369 2.989 4.147 1.00 88.75 186 LEU A CA 1
ATOM 1501 C C . LEU A 1 186 ? -16.796 3.372 4.537 1.00 88.75 186 LEU A C 1
ATOM 1503 O O . LEU A 1 186 ? -17.753 3.001 3.865 1.00 88.75 186 LEU A O 1
ATOM 1507 N N . LEU A 1 187 ? -16.926 4.187 5.582 1.0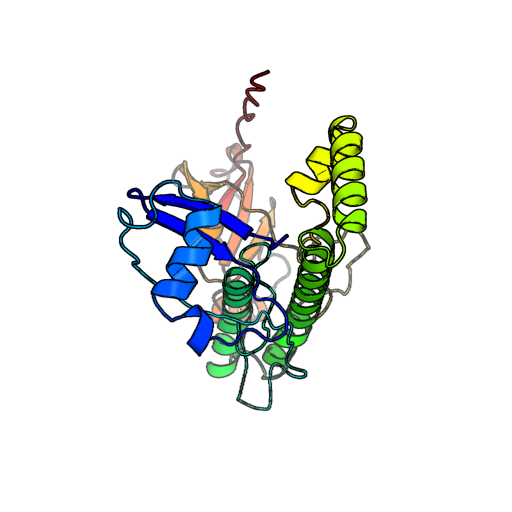0 84.00 187 LEU A N 1
ATOM 1508 C CA . LEU A 1 187 ? -18.184 4.845 5.930 1.00 84.00 187 LEU A CA 1
ATOM 1509 C C . LEU A 1 187 ? -18.159 6.277 5.388 1.00 84.00 187 LEU A C 1
ATOM 1511 O O . LEU A 1 187 ? -17.418 7.125 5.888 1.00 84.00 187 LEU A O 1
ATOM 1515 N N . THR A 1 188 ? -18.938 6.535 4.338 1.00 76.06 188 THR A N 1
ATOM 1516 C CA . THR A 1 188 ? -18.937 7.811 3.601 1.00 76.06 188 THR A CA 1
ATOM 1517 C C . THR A 1 188 ? -20.109 8.730 3.932 1.00 76.06 188 THR A C 1
ATOM 1519 O O . THR A 1 188 ? -20.127 9.854 3.437 1.00 76.06 188 THR A O 1
ATOM 1522 N N . ASP A 1 189 ? -21.044 8.303 4.786 1.00 64.31 189 ASP A N 1
ATOM 1523 C CA . ASP A 1 189 ? -22.337 8.972 5.025 1.00 64.31 189 ASP A CA 1
ATOM 1524 C C . ASP A 1 189 ? -22.237 10.440 5.494 1.00 64.31 189 ASP A C 1
ATOM 1526 O O . ASP A 1 189 ? -23.203 11.189 5.384 1.00 64.31 189 ASP A O 1
ATOM 1530 N N . CYS A 1 190 ? -21.056 10.894 5.934 1.00 55.91 190 CYS A N 1
ATOM 1531 C CA . CYS A 1 190 ? -20.794 12.278 6.357 1.00 55.91 190 CYS A CA 1
ATOM 1532 C C . CYS A 1 190 ? -19.582 12.931 5.654 1.00 55.91 190 CYS A C 1
ATOM 1534 O O . CYS A 1 190 ? -19.028 13.921 6.141 1.00 55.91 190 CYS A O 1
ATOM 1536 N N . ALA A 1 191 ? -19.097 12.376 4.538 1.00 61.97 191 ALA A N 1
ATOM 1537 C CA . ALA A 1 191 ? -17.842 12.813 3.928 1.00 61.97 191 ALA A CA 1
ATOM 1538 C C . ALA A 1 191 ? -18.015 14.042 3.007 1.00 61.97 191 ALA A C 1
ATOM 1540 O O . ALA A 1 191 ? -18.285 13.923 1.815 1.00 61.97 191 ALA A O 1
ATOM 1541 N N . GLY A 1 192 ? -17.789 15.245 3.545 1.00 67.00 192 GLY A N 1
ATOM 1542 C CA . GLY A 1 192 ? -17.605 16.463 2.741 1.00 67.00 192 GLY A CA 1
ATOM 1543 C C . GLY A 1 192 ? -16.276 16.484 1.961 1.00 67.00 192 GLY A C 1
ATOM 1544 O O . GLY A 1 192 ? -15.402 15.641 2.170 1.00 67.00 1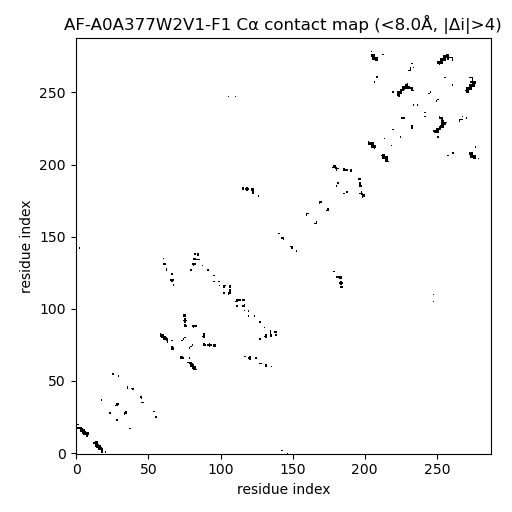92 GLY A O 1
ATOM 1545 N N . LYS A 1 193 ? -16.062 17.497 1.101 1.00 68.19 193 LYS A N 1
ATOM 1546 C CA . LYS A 1 193 ? -14.835 17.643 0.273 1.00 68.19 193 LYS A CA 1
ATOM 1547 C C . LYS A 1 193 ? -13.523 17.633 1.081 1.00 68.19 193 LYS A C 1
ATOM 1549 O O . LYS A 1 193 ? -12.481 17.252 0.556 1.00 68.19 193 LYS A O 1
ATOM 1554 N N . THR A 1 194 ? -13.563 18.044 2.348 1.00 78.31 194 THR A N 1
ATOM 1555 C CA . THR A 1 194 ? -12.408 18.104 3.261 1.00 78.31 194 THR A CA 1
ATOM 1556 C C . THR A 1 194 ? -12.299 16.901 4.200 1.00 78.31 194 THR A C 1
ATOM 1558 O O . THR A 1 194 ? -11.384 16.863 5.019 1.00 78.31 194 THR A O 1
ATOM 1561 N N . SER A 1 195 ? -13.171 15.897 4.065 1.00 84.19 195 SER A N 1
ATOM 1562 C CA . SER A 1 195 ? -13.217 14.743 4.966 1.00 84.19 195 SER A CA 1
ATOM 1563 C C . SER A 1 195 ? -11.868 14.003 5.050 1.00 84.19 195 SER A C 1
ATOM 1565 O O . SER A 1 195 ? -11.173 13.860 4.031 1.00 84.19 195 SER A O 1
ATOM 1567 N N . PRO A 1 196 ? -11.463 13.533 6.246 1.00 85.81 196 PRO A N 1
ATOM 1568 C CA . PRO A 1 196 ? -10.292 12.675 6.413 1.00 85.81 196 PRO A CA 1
ATOM 1569 C C . PRO A 1 196 ? -10.543 11.227 5.959 1.00 85.81 196 PRO A C 1
ATOM 1571 O O . PRO A 1 196 ? -9.586 10.471 5.801 1.00 85.81 196 PRO A O 1
ATOM 1574 N N . VAL A 1 197 ? -11.801 10.834 5.725 1.00 89.25 197 VAL A N 1
ATOM 1575 C CA . VAL A 1 197 ? -12.170 9.458 5.361 1.00 89.25 197 VAL A CA 1
ATOM 1576 C C . VAL A 1 197 ? -11.434 9.001 4.097 1.00 89.25 197 VAL A C 1
ATOM 1578 O O . VAL A 1 197 ? -11.340 9.724 3.098 1.00 89.25 197 VAL A O 1
ATOM 1581 N N . GLY A 1 198 ? -10.884 7.786 4.173 1.00 87.75 198 GLY A N 1
ATOM 1582 C CA . GLY A 1 198 ? -10.159 7.128 3.088 1.00 87.75 198 GLY A CA 1
ATOM 1583 C C . GLY A 1 198 ? -8.738 7.642 2.846 1.00 87.75 198 GLY A C 1
ATOM 1584 O O . GLY A 1 198 ? -8.055 7.106 1.975 1.00 87.75 198 GLY A O 1
ATOM 1585 N N . LYS A 1 199 ? -8.266 8.654 3.585 1.00 88.06 199 LYS A N 1
ATOM 1586 C CA . LYS A 1 199 ? -6.872 9.119 3.531 1.00 88.06 199 LYS A CA 1
ATOM 1587 C C . LYS A 1 199 ? -6.001 8.297 4.479 1.00 88.06 199 LYS A C 1
ATOM 1589 O O . LYS A 1 199 ? -6.485 7.761 5.472 1.00 88.06 199 LYS A O 1
ATOM 1594 N N . MET A 1 200 ? -4.701 8.231 4.191 1.00 87.25 200 MET A N 1
ATOM 1595 C CA . MET A 1 200 ? -3.743 7.668 5.144 1.00 87.25 200 MET A CA 1
ATOM 1596 C C . MET A 1 200 ? -3.752 8.494 6.430 1.00 87.25 200 MET A C 1
ATOM 1598 O O . MET A 1 200 ? -3.641 9.723 6.383 1.00 87.25 200 MET A O 1
ATOM 1602 N N . PHE A 1 201 ? -3.886 7.808 7.561 1.00 88.38 201 PHE A N 1
ATOM 1603 C CA . PHE A 1 201 ? -3.729 8.428 8.864 1.00 88.38 201 PHE A CA 1
ATOM 1604 C C . PHE A 1 201 ? -2.261 8.822 9.063 1.00 88.38 201 PHE A C 1
ATOM 1606 O O . PHE A 1 201 ? -1.354 8.176 8.533 1.00 88.38 201 PHE A O 1
ATOM 1613 N N . ILE A 1 202 ? -2.028 9.920 9.776 1.00 87.75 202 ILE A N 1
ATOM 1614 C CA . ILE A 1 202 ? -0.669 10.332 10.133 1.00 87.75 202 ILE A CA 1
ATOM 1615 C C . ILE A 1 202 ? -0.055 9.319 11.106 1.00 87.75 202 ILE A C 1
ATOM 1617 O O . ILE A 1 202 ? -0.785 8.625 11.804 1.00 87.75 202 ILE A O 1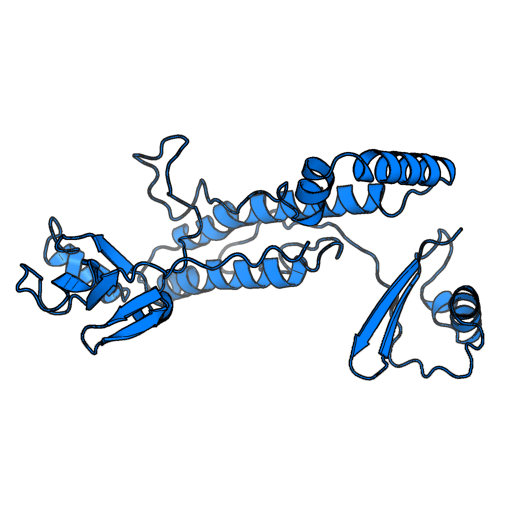
ATOM 1621 N N . GLN A 1 203 ? 1.275 9.268 11.182 1.00 90.56 203 GLN A N 1
ATOM 1622 C CA . GLN A 1 203 ? 1.984 8.427 12.148 1.00 90.56 203 GLN A CA 1
ATOM 1623 C C . GLN A 1 203 ? 2.543 9.293 13.291 1.00 90.56 203 GLN A C 1
ATOM 1625 O O . GLN A 1 203 ? 3.666 9.793 13.166 1.00 90.56 203 GLN A O 1
ATOM 1630 N N . PRO A 1 204 ? 1.764 9.567 14.358 1.00 91.62 204 PRO A N 1
ATOM 1631 C CA . PRO A 1 204 ? 2.240 10.347 15.492 1.00 91.62 204 PRO A CA 1
ATOM 1632 C C . PRO A 1 204 ? 3.098 9.498 16.438 1.00 91.62 204 PRO A C 1
ATOM 1634 O O . PRO A 1 204 ? 2.975 8.271 16.491 1.00 91.62 204 PRO A O 1
ATOM 1637 N N . GLN A 1 205 ? 3.947 10.187 17.199 1.00 92.94 205 GLN A N 1
ATOM 1638 C CA . GLN A 1 205 ? 4.541 9.646 18.419 1.00 92.94 205 GLN A CA 1
ATOM 1639 C C . GLN A 1 205 ? 3.560 9.855 19.567 1.00 92.94 205 GLN A C 1
ATOM 1641 O O . GLN A 1 205 ? 2.899 10.893 19.627 1.00 92.94 205 GLN A O 1
ATOM 1646 N N . VAL A 1 206 ? 3.456 8.864 20.441 1.00 94.12 206 VAL A N 1
ATOM 1647 C CA . VAL A 1 206 ? 2.557 8.875 21.590 1.00 94.12 206 VAL A CA 1
ATOM 1648 C C . VAL A 1 206 ? 3.293 8.403 22.837 1.00 94.12 206 VAL A C 1
ATOM 1650 O O . VAL A 1 206 ? 4.151 7.524 22.758 1.00 94.12 206 VAL A O 1
ATOM 1653 N N . THR A 1 207 ? 2.951 8.974 23.988 1.00 94.94 207 THR A N 1
ATOM 1654 C CA . THR A 1 207 ? 3.519 8.578 25.284 1.00 94.94 207 THR A CA 1
ATOM 1655 C C . THR A 1 207 ? 2.634 7.503 25.922 1.00 94.94 207 THR A C 1
ATOM 1657 O O . THR A 1 207 ? 1.419 7.668 26.017 1.00 94.94 207 THR A O 1
ATOM 1660 N N . LEU A 1 208 ? 3.210 6.387 26.356 1.00 93.31 208 LEU A N 1
ATOM 1661 C CA . LEU A 1 208 ? 2.512 5.345 27.113 1.00 93.31 208 LEU A CA 1
ATOM 1662 C C . LEU A 1 208 ? 2.358 5.745 28.585 1.00 93.31 208 LEU A C 1
ATOM 1664 O O . LEU A 1 208 ? 3.079 6.601 29.086 1.00 93.31 208 LEU A O 1
ATOM 1668 N N . GLU A 1 209 ? 1.479 5.065 29.326 1.00 90.19 209 GLU A N 1
ATOM 1669 C CA . GLU A 1 209 ? 1.364 5.253 30.784 1.00 90.19 209 GLU A CA 1
ATOM 1670 C C . GLU A 1 209 ? 2.662 4.912 31.541 1.00 90.19 209 GLU A C 1
ATOM 1672 O O . GLU A 1 209 ? 2.845 5.351 32.671 1.00 90.19 209 GLU A O 1
ATOM 1677 N N . SER A 1 210 ? 3.588 4.166 30.931 1.00 90.50 210 SER A N 1
ATOM 1678 C CA . SER A 1 210 ? 4.935 3.936 31.470 1.00 90.50 210 SER A CA 1
ATOM 1679 C C . SER A 1 210 ? 5.865 5.152 31.350 1.00 90.50 210 SER A C 1
ATOM 1681 O O . SER A 1 210 ? 6.942 5.148 31.941 1.00 90.50 210 SER A O 1
ATOM 1683 N N . GLY A 1 211 ? 5.478 6.173 30.578 1.00 88.75 211 GLY A N 1
ATOM 1684 C CA . GLY A 1 211 ? 6.311 7.323 30.215 1.00 88.75 211 GLY A CA 1
ATOM 1685 C C . GLY A 1 211 ? 7.166 7.115 28.958 1.00 88.75 211 GLY A C 1
ATOM 1686 O O . GLY A 1 211 ? 7.873 8.030 28.547 1.00 88.75 211 GLY A O 1
ATOM 1687 N N . GLU A 1 212 ? 7.116 5.938 28.330 1.00 92.12 212 GLU A N 1
ATOM 1688 C CA . GLU A 1 212 ? 7.841 5.658 27.085 1.00 92.12 212 GLU A CA 1
ATOM 1689 C C . GLU A 1 212 ? 7.160 6.316 25.878 1.00 92.12 212 GLU A C 1
ATOM 1691 O O . GLU A 1 212 ? 5.937 6.271 25.755 1.00 92.12 212 GLU A O 1
ATOM 1696 N N . SER A 1 213 ? 7.946 6.896 24.966 1.00 93.00 213 SER A N 1
ATOM 1697 C CA . SER A 1 213 ? 7.442 7.460 23.710 1.00 93.00 213 SER A CA 1
ATOM 1698 C C . SER A 1 213 ? 7.630 6.465 22.565 1.00 93.00 213 SER A C 1
ATOM 1700 O O . SER A 1 213 ? 8.759 6.103 22.236 1.00 93.00 213 SER A O 1
ATOM 1702 N N . VAL A 1 214 ? 6.522 6.050 21.953 1.00 94.50 214 VAL A N 1
ATOM 1703 C CA . VAL A 1 214 ? 6.465 5.051 20.873 1.00 94.50 214 VAL A CA 1
ATOM 1704 C C . VAL A 1 214 ? 5.683 5.586 19.677 1.00 94.50 214 VAL A C 1
ATOM 1706 O O . VAL A 1 214 ? 5.012 6.618 19.759 1.00 94.50 214 VAL A O 1
ATOM 1709 N N . LEU A 1 215 ? 5.745 4.902 18.536 1.00 94.25 215 LEU A N 1
ATOM 1710 C CA . LEU A 1 215 ? 4.871 5.216 17.407 1.00 94.25 215 LEU A CA 1
ATOM 1711 C C . LEU A 1 215 ? 3.468 4.634 17.638 1.00 94.25 215 LEU A C 1
ATOM 1713 O O . LEU A 1 215 ? 3.305 3.556 18.205 1.00 94.25 215 LEU A O 1
ATOM 1717 N N . LEU A 1 216 ? 2.425 5.331 17.179 1.00 93.75 216 LEU A N 1
ATOM 1718 C CA . LEU A 1 216 ? 1.037 4.896 17.395 1.00 93.75 216 LEU A CA 1
ATOM 1719 C C . LEU A 1 216 ? 0.726 3.498 16.818 1.00 93.75 216 LEU A C 1
ATOM 1721 O O . LEU A 1 216 ? -0.120 2.780 17.345 1.00 93.75 216 LEU A O 1
ATOM 1725 N N . ASP A 1 217 ? 1.396 3.094 15.744 1.00 93.81 217 ASP A N 1
ATOM 1726 C CA . ASP A 1 217 ? 1.223 1.787 15.106 1.00 93.81 217 ASP A CA 1
ATOM 1727 C C . ASP A 1 217 ? 1.800 0.649 15.949 1.00 93.81 217 ASP A C 1
ATOM 1729 O O . ASP A 1 217 ? 1.277 -0.458 15.886 1.00 93.81 217 ASP A O 1
ATOM 1733 N N . GLU A 1 218 ? 2.788 0.912 16.804 1.00 94.31 218 GLU A N 1
ATOM 1734 C CA . GLU A 1 218 ? 3.267 -0.056 17.796 1.00 94.31 218 GLU A CA 1
ATOM 1735 C C . GLU A 1 218 ? 2.199 -0.330 18.868 1.00 94.31 218 GLU A C 1
ATOM 1737 O O . GLU A 1 218 ? 2.040 -1.466 19.315 1.00 94.31 218 GLU A O 1
ATOM 1742 N N . VAL A 1 219 ? 1.392 0.682 19.214 1.00 93.25 219 VAL A N 1
ATOM 1743 C CA . VAL A 1 219 ? 0.263 0.542 20.153 1.00 93.25 219 VAL A CA 1
ATOM 1744 C C . VAL A 1 219 ? -0.908 -0.212 19.518 1.00 93.25 219 VAL A C 1
ATOM 1746 O O . VAL A 1 219 ? -1.542 -1.059 20.152 1.00 93.25 219 VAL A O 1
ATOM 1749 N N . ILE A 1 220 ? -1.218 0.094 18.257 1.00 94.06 220 ILE A N 1
ATOM 1750 C CA . ILE A 1 220 ? -2.312 -0.549 17.515 1.00 94.06 220 ILE A CA 1
ATOM 1751 C C . ILE A 1 220 ? -1.932 -1.994 17.130 1.00 94.06 220 ILE A C 1
ATOM 1753 O O . ILE A 1 220 ? -2.751 -2.922 17.211 1.00 94.06 220 ILE A O 1
ATOM 1757 N N . GLY A 1 221 ? -0.680 -2.202 16.726 1.00 91.56 221 GLY A N 1
ATOM 1758 C CA . GLY A 1 221 ? -0.175 -3.427 16.120 1.00 91.56 221 GLY A CA 1
ATOM 1759 C C . GLY A 1 221 ? -0.833 -3.715 14.767 1.00 91.56 221 GLY A C 1
ATOM 1760 O O . GLY A 1 221 ? -1.221 -2.818 14.026 1.00 91.56 221 GLY A O 1
ATOM 1761 N N . ALA A 1 222 ? -1.027 -4.998 14.456 1.00 89.06 222 ALA A N 1
ATOM 1762 C CA . ALA A 1 222 ? -1.725 -5.445 13.242 1.00 89.06 222 ALA A CA 1
ATOM 1763 C C . ALA A 1 222 ? -3.266 -5.380 13.345 1.00 89.06 222 ALA A C 1
ATOM 1765 O O . ALA A 1 222 ? -3.971 -6.015 12.559 1.00 89.06 222 ALA A O 1
ATOM 1766 N N . ASN A 1 223 ? -3.797 -4.676 14.347 1.00 91.62 223 ASN A N 1
ATOM 1767 C CA . ASN A 1 223 ? -5.223 -4.649 14.650 1.00 91.62 223 ASN A CA 1
ATOM 1768 C C . ASN A 1 223 ? -5.907 -3.397 14.096 1.00 91.62 223 ASN A C 1
ATOM 1770 O O . ASN A 1 223 ? -5.274 -2.415 13.722 1.00 91.62 223 ASN A O 1
ATOM 1774 N N . PHE A 1 224 ? -7.236 -3.406 14.120 1.00 93.75 224 PHE A N 1
ATOM 1775 C CA . PHE A 1 224 ? -8.016 -2.178 14.002 1.00 93.75 224 PHE A CA 1
ATOM 1776 C C . PHE A 1 224 ? -7.996 -1.394 15.315 1.00 93.75 224 PHE A C 1
ATOM 1778 O O . PHE A 1 224 ? -7.807 -1.969 16.388 1.00 93.75 224 PHE A O 1
ATOM 1785 N N . ALA A 1 225 ? -8.256 -0.091 15.243 1.00 95.19 225 ALA A N 1
ATOM 1786 C CA . ALA A 1 225 ? -8.380 0.752 16.423 1.00 95.19 225 ALA A CA 1
ATOM 1787 C C . ALA A 1 225 ? -9.613 1.655 16.347 1.00 95.19 225 ALA A C 1
ATOM 1789 O O . ALA A 1 225 ? -9.937 2.193 15.290 1.00 95.19 225 ALA A O 1
ATOM 1790 N N . ILE A 1 226 ? -10.274 1.835 17.490 1.00 94.75 226 ILE A N 1
ATOM 1791 C CA . ILE A 1 226 ? -11.242 2.908 17.722 1.00 94.75 226 ILE A CA 1
ATOM 1792 C C . ILE A 1 226 ? -10.558 3.898 18.655 1.00 94.75 226 ILE A C 1
ATOM 1794 O O . ILE A 1 226 ? -10.221 3.550 19.788 1.00 94.75 226 ILE A O 1
ATOM 1798 N N . ILE A 1 227 ? -10.326 5.108 18.151 1.00 93.94 227 ILE A N 1
ATOM 1799 C CA . ILE A 1 227 ? -9.548 6.140 18.834 1.00 93.94 227 ILE A CA 1
ATOM 1800 C C . ILE A 1 227 ? -10.479 7.279 19.252 1.00 93.94 227 ILE A C 1
ATOM 1802 O O . ILE A 1 227 ? -11.156 7.863 18.407 1.00 93.94 227 ILE A O 1
ATOM 1806 N N . GLY A 1 228 ? -10.502 7.592 20.547 1.00 93.31 228 GLY A N 1
ATOM 1807 C CA . GLY A 1 228 ? -11.226 8.729 21.118 1.00 93.31 228 GLY A CA 1
ATOM 1808 C C . GLY A 1 228 ? -10.253 9.758 21.682 1.00 93.31 228 GLY A C 1
ATOM 1809 O O . GLY A 1 228 ? -9.378 9.405 22.469 1.00 93.31 228 GLY A O 1
ATOM 1810 N N . TRP A 1 229 ? -10.388 11.026 21.295 1.00 92.19 229 TRP A N 1
ATOM 1811 C CA . TRP A 1 229 ? -9.583 12.111 21.859 1.00 92.19 229 TRP A CA 1
ATOM 1812 C C . TRP A 1 229 ? -10.306 12.751 23.041 1.00 92.19 229 TRP A C 1
ATOM 1814 O O . TRP A 1 229 ? -11.389 13.308 22.874 1.00 92.19 229 TRP A O 1
ATOM 1824 N N . GLY A 1 230 ? -9.709 12.688 24.230 1.00 90.19 230 GLY A N 1
ATOM 1825 C CA . GLY A 1 230 ? -10.255 13.276 25.455 1.00 90.19 230 GLY A CA 1
ATOM 1826 C C . GLY A 1 230 ? -11.589 12.673 25.904 1.00 90.19 230 GLY A C 1
ATOM 1827 O O . GLY A 1 230 ? -12.271 13.261 26.735 1.00 90.19 230 GLY A O 1
ATOM 1828 N N . CYS A 1 231 ? -11.990 11.528 25.347 1.00 91.12 231 CYS A N 1
ATOM 1829 C CA . CYS A 1 231 ? -13.262 10.877 25.636 1.00 91.12 231 CYS A CA 1
ATOM 1830 C C . CYS A 1 231 ? -13.098 9.359 25.722 1.00 91.12 231 CYS A C 1
ATOM 1832 O O . CYS A 1 231 ? -12.081 8.804 25.303 1.00 91.12 231 CYS A O 1
ATOM 1834 N N . ASN A 1 232 ? -14.094 8.681 26.286 1.00 91.81 232 ASN A N 1
ATOM 1835 C CA . ASN A 1 232 ? -14.130 7.227 26.306 1.00 91.81 232 ASN A CA 1
ATOM 1836 C C . ASN A 1 232 ? -14.433 6.702 24.886 1.00 91.81 232 ASN A C 1
ATOM 1838 O O . ASN A 1 232 ? -15.526 6.957 24.375 1.00 91.81 232 ASN A O 1
ATOM 1842 N N . PRO A 1 233 ? -13.529 5.940 24.240 1.00 93.81 233 PRO A N 1
ATOM 1843 C CA . PRO A 1 233 ? -13.737 5.431 22.879 1.00 93.81 233 PRO A CA 1
ATOM 1844 C C . PRO A 1 233 ? -14.867 4.392 22.771 1.00 93.81 233 PRO A C 1
ATOM 1846 O O . PRO A 1 233 ? -15.254 4.018 21.667 1.00 93.81 233 PRO A O 1
ATOM 1849 N N . GLN A 1 234 ? -15.384 3.895 23.899 1.00 93.38 234 GLN A N 1
ATOM 1850 C CA . GLN A 1 234 ? -16.523 2.975 23.954 1.00 93.38 234 GLN A CA 1
ATOM 1851 C C . GLN A 1 234 ? -17.857 3.700 24.191 1.00 93.38 234 GLN A C 1
ATOM 1853 O O . GLN A 1 234 ? -18.908 3.059 24.209 1.00 93.38 234 GLN A O 1
ATOM 1858 N N . TRP A 1 235 ? -17.837 5.022 24.374 1.00 91.44 235 TRP A N 1
ATOM 1859 C CA . TRP A 1 235 ? -19.042 5.800 24.634 1.00 91.44 235 TRP A CA 1
ATOM 1860 C C . TRP A 1 235 ? -20.042 5.690 23.473 1.00 91.44 235 TRP A C 1
ATOM 1862 O O . TRP A 1 235 ? -19.681 5.830 22.305 1.00 91.44 235 TRP A O 1
ATOM 1872 N N . GLY A 1 236 ? -21.306 5.400 23.795 1.00 90.12 236 GLY A N 1
ATOM 1873 C CA . GLY A 1 236 ? -22.372 5.182 22.810 1.00 90.12 236 GLY A CA 1
ATOM 1874 C C . GLY A 1 236 ? -22.416 3.779 22.186 1.00 90.12 236 GLY A C 1
ATOM 1875 O O . GLY A 1 236 ? -23.351 3.485 21.442 1.00 90.12 236 GLY A O 1
ATOM 1876 N N . LEU A 1 237 ? -21.462 2.893 22.498 1.00 92.62 237 LEU A N 1
ATOM 1877 C CA . LEU A 1 237 ? -21.498 1.494 22.068 1.00 92.62 237 LEU A CA 1
ATOM 1878 C C . LEU A 1 237 ? -22.187 0.614 23.114 1.00 92.62 237 LEU A C 1
ATOM 1880 O O . LEU A 1 237 ? -21.886 0.675 24.304 1.00 92.62 237 LEU A O 1
ATOM 1884 N N . ASN A 1 238 ? -23.076 -0.270 22.666 1.00 94.06 238 ASN A N 1
ATOM 1885 C CA . ASN A 1 238 ? -23.640 -1.302 23.531 1.00 94.06 238 ASN A CA 1
ATOM 1886 C C . ASN A 1 238 ? -22.672 -2.488 23.712 1.00 94.06 238 ASN A C 1
ATOM 1888 O O . ASN A 1 238 ? -21.746 -2.697 22.924 1.00 94.06 238 ASN A O 1
ATOM 1892 N N . ALA A 1 239 ? -22.918 -3.315 24.733 1.00 91.88 239 ALA A N 1
ATOM 1893 C CA . ALA A 1 239 ? -22.065 -4.462 25.058 1.00 91.88 239 ALA A CA 1
ATOM 1894 C C . ALA A 1 239 ? -21.890 -5.444 23.881 1.00 91.88 239 ALA A C 1
ATOM 1896 O O . ALA A 1 239 ? -20.797 -5.968 23.666 1.00 91.88 239 ALA A O 1
ATOM 1897 N N . GLY A 1 240 ? -22.936 -5.648 23.072 1.00 94.06 240 GLY A N 1
ATOM 1898 C CA . GLY A 1 240 ? -22.874 -6.499 21.883 1.00 94.06 240 GLY A CA 1
ATOM 1899 C C . GLY A 1 240 ? -21.969 -5.931 20.783 1.00 94.06 240 GLY A C 1
ATOM 1900 O O . GLY A 1 240 ? -21.224 -6.677 20.150 1.00 94.06 240 GLY A O 1
ATOM 1901 N N . GLN A 1 241 ? -21.984 -4.613 20.566 1.00 93.62 241 GLN A N 1
ATOM 1902 C CA . GLN A 1 241 ? -21.081 -3.931 19.634 1.00 93.62 241 GLN A CA 1
ATOM 1903 C C . GLN A 1 241 ? -19.629 -4.029 20.104 1.00 93.62 241 GLN A C 1
ATOM 1905 O O . GLN A 1 241 ? -18.761 -4.389 19.311 1.00 93.62 241 GLN A O 1
ATOM 1910 N N . ILE A 1 242 ? -19.372 -3.778 21.390 1.00 92.62 242 ILE A N 1
ATOM 1911 C CA . ILE A 1 242 ? -18.031 -3.887 21.979 1.00 92.62 242 ILE A CA 1
ATOM 1912 C C . ILE A 1 242 ? -17.495 -5.317 21.826 1.00 92.62 242 ILE A C 1
ATOM 1914 O O . ILE A 1 242 ? -16.357 -5.503 21.394 1.00 92.62 242 ILE A O 1
ATOM 1918 N N . ALA A 1 243 ? -18.319 -6.332 22.107 1.00 92.19 243 ALA A N 1
ATOM 1919 C CA . ALA A 1 243 ? -17.942 -7.733 21.936 1.00 92.19 243 ALA A CA 1
ATOM 1920 C C . ALA A 1 243 ? -17.594 -8.070 20.475 1.00 92.19 243 ALA A C 1
ATOM 1922 O O . ALA A 1 243 ? -16.573 -8.712 20.225 1.00 92.19 243 ALA A O 1
ATOM 1923 N N . ARG A 1 244 ? -18.381 -7.587 19.500 1.00 91.56 244 ARG A N 1
ATOM 1924 C CA . ARG A 1 244 ? -18.084 -7.770 18.066 1.00 91.56 244 ARG A CA 1
ATOM 1925 C C . ARG A 1 244 ? -16.760 -7.126 17.658 1.00 91.56 244 ARG A C 1
ATOM 1927 O O . ARG A 1 244 ? -15.972 -7.758 16.959 1.00 91.56 244 ARG A O 1
ATOM 1934 N N . TRP A 1 245 ? -16.487 -5.908 18.122 1.00 92.62 245 TRP A N 1
ATOM 1935 C CA . TRP A 1 245 ? -15.225 -5.226 17.836 1.00 92.62 245 TRP A CA 1
ATOM 1936 C C . TRP A 1 245 ? -14.023 -5.958 18.440 1.00 92.62 245 TRP A C 1
ATOM 1938 O O . TRP A 1 245 ? -13.027 -6.190 17.753 1.00 92.62 245 TRP A O 1
ATOM 1948 N N . ARG A 1 246 ? -14.140 -6.423 19.686 1.00 91.44 246 ARG A N 1
ATOM 1949 C CA . ARG A 1 246 ? -13.100 -7.241 20.327 1.00 91.44 246 ARG A CA 1
ATOM 1950 C C . ARG A 1 246 ? -12.876 -8.569 19.600 1.00 91.44 246 ARG A C 1
ATOM 1952 O O . ARG A 1 246 ? -11.731 -8.984 19.454 1.00 91.44 246 ARG A O 1
ATOM 1959 N N . ALA A 1 247 ? -13.926 -9.203 19.072 1.00 90.00 247 ALA A N 1
ATOM 1960 C CA . ALA A 1 247 ? -13.816 -10.465 18.333 1.00 90.00 247 ALA A CA 1
ATOM 1961 C C . ALA A 1 247 ? -12.991 -10.352 17.035 1.00 90.00 247 ALA A C 1
ATOM 1963 O O . ALA A 1 247 ? -12.369 -11.331 16.605 1.00 90.00 247 ALA A O 1
ATOM 1964 N N . ILE A 1 248 ? -12.944 -9.168 16.415 1.00 89.56 248 ILE A N 1
ATOM 1965 C CA . ILE A 1 248 ? -12.084 -8.893 15.251 1.00 89.56 248 ILE A CA 1
ATOM 1966 C C . ILE A 1 248 ? -10.718 -8.293 15.633 1.00 89.56 248 ILE A C 1
ATOM 1968 O O . ILE A 1 248 ? -9.923 -7.998 14.747 1.00 89.56 248 ILE A O 1
ATOM 1972 N N . GLY A 1 249 ? -10.434 -8.137 16.932 1.00 90.06 249 GLY A N 1
ATOM 1973 C CA . GLY A 1 249 ? -9.154 -7.651 17.452 1.00 90.06 249 GLY A CA 1
ATOM 1974 C C . GLY A 1 249 ? -9.062 -6.138 17.662 1.00 90.06 249 GLY A C 1
ATOM 1975 O O . GLY A 1 249 ? -7.971 -5.654 17.941 1.00 90.06 249 GLY A O 1
ATOM 1976 N N . VAL A 1 250 ? -10.162 -5.378 17.554 1.00 94.69 250 VAL A N 1
ATOM 1977 C CA . VAL A 1 250 ? -10.124 -3.911 17.711 1.00 94.69 250 VAL A CA 1
ATOM 1978 C C . VAL A 1 250 ? -9.559 -3.507 19.071 1.00 94.69 250 VAL A C 1
ATOM 1980 O O . VAL A 1 250 ? -10.019 -3.967 20.120 1.00 94.69 250 VAL A O 1
ATOM 1983 N N . ARG A 1 251 ? -8.610 -2.572 19.044 1.00 94.56 251 ARG A N 1
ATOM 1984 C CA . ARG A 1 251 ? -8.092 -1.866 20.214 1.00 94.56 251 ARG A CA 1
ATOM 1985 C C . ARG A 1 251 ? -8.890 -0.588 20.443 1.00 94.56 251 ARG A C 1
ATOM 1987 O O . ARG A 1 251 ? -9.040 0.233 19.543 1.00 94.56 251 ARG A O 1
ATOM 1994 N N . PHE A 1 252 ? -9.389 -0.408 21.657 1.00 95.38 252 PHE A N 1
ATOM 1995 C CA . PHE A 1 252 ? -9.971 0.860 22.083 1.00 95.38 252 PHE A CA 1
ATOM 1996 C C . PHE A 1 252 ? -8.854 1.713 22.668 1.00 95.38 252 PHE A C 1
ATOM 1998 O O . PHE A 1 252 ? -8.218 1.289 23.633 1.00 95.38 252 PHE A O 1
ATOM 2005 N N . ILE A 1 253 ? -8.599 2.872 22.066 1.00 95.00 253 ILE A N 1
ATOM 2006 C CA . ILE A 1 253 ? -7.502 3.761 22.445 1.00 95.00 253 ILE A CA 1
ATOM 2007 C C . ILE A 1 253 ? -8.081 5.123 22.810 1.00 95.00 253 ILE A C 1
ATOM 2009 O O . ILE A 1 253 ? -8.790 5.742 22.018 1.00 95.00 253 ILE A O 1
ATOM 2013 N N . GLN A 1 254 ? -7.771 5.596 24.008 1.00 94.81 254 GLN A N 1
ATOM 2014 C CA . GLN A 1 254 ? -8.009 6.970 24.404 1.00 94.81 254 GLN A CA 1
ATOM 2015 C C . GLN A 1 254 ? -6.717 7.767 24.248 1.00 94.81 254 GLN A C 1
ATOM 2017 O O . GLN A 1 254 ? -5.687 7.399 24.813 1.00 94.81 254 GLN A O 1
ATOM 2022 N N . VAL A 1 255 ? -6.801 8.881 23.531 1.00 94.06 255 VAL A N 1
ATOM 2023 C CA . VAL A 1 255 ? -5.731 9.874 23.435 1.00 94.06 255 VAL A CA 1
ATOM 2024 C C . VAL A 1 255 ? -6.064 11.032 24.364 1.00 94.06 255 VAL A C 1
ATOM 2026 O O . VAL A 1 255 ? -7.165 11.577 24.301 1.00 94.06 255 VAL A O 1
ATOM 2029 N N . VAL A 1 256 ? -5.128 11.419 25.220 1.00 93.56 256 VAL A N 1
ATOM 2030 C CA . VAL A 1 256 ? -5.237 12.593 26.100 1.00 93.56 256 VAL A CA 1
ATOM 2031 C C . VAL A 1 256 ? -3.985 13.454 25.960 1.00 93.56 256 VAL A C 1
ATOM 2033 O O . VAL A 1 256 ? -2.958 12.934 25.537 1.00 93.56 256 VAL A O 1
ATOM 2036 N N . PRO A 1 257 ? -4.002 14.748 26.319 1.00 92.38 257 PRO A N 1
ATOM 2037 C CA . PRO A 1 257 ? -2.760 15.503 26.457 1.00 92.38 257 PRO A CA 1
ATOM 2038 C C . PRO A 1 257 ? -1.790 14.762 27.387 1.00 92.38 257 PRO A C 1
ATOM 2040 O O . PRO A 1 257 ? -2.218 14.275 28.433 1.00 92.38 257 PRO A O 1
ATOM 2043 N N . GLU A 1 258 ? -0.501 14.696 27.044 1.00 90.50 258 GLU A N 1
ATOM 2044 C CA . GLU A 1 258 ? 0.517 13.969 27.826 1.00 90.50 258 GLU A CA 1
ATOM 2045 C C . GLU A 1 258 ? 0.483 14.312 29.328 1.00 90.50 258 GLU A C 1
ATOM 2047 O O . GLU A 1 258 ? 0.508 13.431 30.183 1.00 90.50 258 GLU A O 1
ATOM 2052 N N . VAL A 1 259 ? 0.281 15.588 29.662 1.00 89.94 259 VAL A N 1
ATOM 2053 C CA . VAL A 1 259 ? 0.171 16.079 31.050 1.00 89.94 259 VAL A CA 1
ATOM 2054 C C . VAL A 1 259 ? -1.034 15.526 31.830 1.00 89.94 259 VAL A C 1
ATOM 2056 O O . VAL A 1 259 ? -1.106 15.675 33.049 1.00 89.94 259 VAL A O 1
ATOM 2059 N N . GLN A 1 260 ? -2.002 14.914 31.149 1.00 90.56 260 GLN A N 1
ATOM 2060 C CA . GLN A 1 260 ? -3.213 14.330 31.731 1.00 90.56 260 GLN A CA 1
ATOM 2061 C C . GLN A 1 260 ? -3.197 12.799 31.739 1.00 90.56 260 GLN A C 1
ATOM 2063 O O . GLN A 1 260 ? -4.173 12.198 32.184 1.00 90.56 260 GLN A O 1
ATOM 2068 N N . ILE A 1 261 ? -2.115 12.152 31.294 1.00 90.75 261 ILE A N 1
ATOM 2069 C CA . ILE A 1 261 ? -2.078 10.693 31.134 1.00 90.75 261 ILE A CA 1
ATOM 2070 C C . ILE A 1 261 ? -2.357 9.935 32.445 1.00 90.75 261 ILE A C 1
ATOM 2072 O O . ILE A 1 261 ? -3.056 8.926 32.439 1.00 90.75 261 ILE A O 1
ATOM 2076 N N . HIS A 1 262 ? -1.921 10.477 33.586 1.00 89.69 262 HIS A N 1
ATOM 2077 C CA . HIS A 1 262 ? -2.134 9.890 34.916 1.00 89.69 262 HIS A CA 1
ATOM 2078 C C . HIS A 1 262 ? -3.359 10.437 35.662 1.00 89.69 262 HIS A C 1
ATOM 2080 O O . HIS A 1 262 ? -3.560 10.117 36.832 1.00 89.69 262 HIS A O 1
ATOM 2086 N N . ARG A 1 263 ? -4.179 11.288 35.033 1.00 87.75 263 ARG A N 1
ATOM 2087 C CA . ARG A 1 263 ? -5.413 11.774 35.664 1.00 87.75 263 ARG A CA 1
ATOM 2088 C C . ARG A 1 263 ? -6.486 10.684 35.656 1.00 87.75 263 ARG A C 1
ATOM 2090 O O . ARG A 1 263 ? -6.567 9.872 34.731 1.00 87.75 263 ARG A O 1
ATOM 2097 N N . GLU A 1 264 ? -7.328 10.687 36.686 1.00 84.31 264 GLU A N 1
ATOM 2098 C CA . GLU A 1 264 ? -8.547 9.879 36.698 1.00 84.31 264 GLU A CA 1
ATOM 2099 C C . GLU A 1 264 ? -9.475 10.324 35.563 1.00 84.31 264 GLU A C 1
ATOM 2101 O O . GLU A 1 264 ? -9.650 11.519 35.320 1.00 84.31 264 GLU A O 1
ATOM 2106 N N . GLN A 1 265 ? -10.026 9.352 34.839 1.00 79.88 265 GLN A N 1
ATOM 2107 C CA . GLN A 1 265 ? -10.929 9.558 33.708 1.00 79.88 265 GLN A CA 1
ATOM 2108 C C . GLN A 1 265 ? -11.931 8.406 33.654 1.00 79.88 265 GLN A C 1
ATOM 2110 O O . GLN A 1 265 ? -11.609 7.282 34.049 1.00 79.88 265 GLN A O 1
ATOM 2115 N N . ASP A 1 266 ? -13.110 8.671 33.101 1.00 79.94 266 ASP A N 1
ATOM 2116 C CA . ASP A 1 266 ? -14.156 7.670 32.886 1.00 79.94 266 ASP A CA 1
ATOM 2117 C C . ASP A 1 266 ? -13.825 6.772 31.680 1.00 79.94 266 ASP A C 1
ATOM 2119 O O . ASP A 1 266 ? -14.266 7.013 30.556 1.00 79.94 266 ASP A O 1
ATOM 2123 N N . ASN A 1 267 ? -12.997 5.747 31.900 1.00 81.88 267 ASN A N 1
ATOM 2124 C CA . ASN A 1 267 ? -12.645 4.754 30.887 1.00 81.88 267 ASN A CA 1
ATOM 2125 C C . ASN A 1 267 ? -13.191 3.374 31.232 1.00 81.88 267 ASN A C 1
ATOM 2127 O O . ASN A 1 267 ? -13.028 2.870 32.342 1.00 81.88 267 ASN A O 1
ATOM 2131 N N . ALA A 1 268 ? -13.731 2.700 30.219 1.00 81.06 268 ALA A N 1
ATOM 2132 C CA . ALA A 1 268 ? -14.104 1.301 30.345 1.00 81.06 268 ALA A CA 1
ATOM 2133 C C . ALA A 1 268 ? -12.853 0.400 30.479 1.00 81.06 268 ALA A C 1
ATOM 2135 O O . ALA A 1 268 ? -11.842 0.654 29.804 1.00 81.06 268 ALA A O 1
ATOM 2136 N N . PRO A 1 269 ? -12.921 -0.692 31.268 1.00 80.62 269 PRO A N 1
ATOM 2137 C CA . PRO A 1 269 ? -11.811 -1.627 31.446 1.00 80.62 269 PRO A CA 1
ATOM 2138 C C . PRO A 1 269 ? -11.267 -2.175 30.117 1.00 80.62 269 PRO A C 1
ATOM 2140 O O . PRO A 1 269 ? -12.028 -2.582 29.228 1.00 80.62 269 PRO A O 1
ATOM 2143 N N . GLY A 1 270 ? -9.936 -2.208 29.996 1.00 83.00 270 GLY A N 1
ATOM 2144 C CA . GLY A 1 270 ? -9.219 -2.680 28.805 1.00 83.00 270 GLY A CA 1
ATOM 2145 C C . GLY A 1 270 ? -9.042 -1.641 27.689 1.00 83.00 270 GLY A C 1
ATOM 2146 O O . GLY A 1 270 ? -8.598 -2.002 26.600 1.00 83.00 270 GLY A O 1
ATOM 2147 N N . THR A 1 271 ? -9.391 -0.375 27.933 1.00 90.88 271 THR A N 1
ATOM 2148 C CA . THR A 1 271 ? -9.060 0.744 27.036 1.00 90.88 271 THR A CA 1
ATOM 2149 C C . THR A 1 271 ? -7.595 1.131 27.222 1.00 90.88 271 THR A C 1
ATOM 2151 O O . THR A 1 271 ? -7.177 1.397 28.345 1.00 90.88 271 THR A O 1
ATOM 2154 N N . LEU A 1 272 ? -6.826 1.173 26.135 1.00 92.69 272 LEU A N 1
ATOM 2155 C CA . LEU A 1 272 ? -5.446 1.654 26.158 1.00 92.69 272 LEU A CA 1
ATOM 2156 C C . LEU A 1 272 ? -5.445 3.178 26.231 1.00 92.69 272 LEU A C 1
ATOM 2158 O O . LEU A 1 272 ? -6.183 3.830 25.493 1.00 92.69 272 LEU A O 1
ATOM 2162 N N . ARG A 1 273 ? -4.609 3.747 27.093 1.00 93.38 273 ARG A N 1
ATOM 2163 C CA . ARG A 1 273 ? -4.435 5.192 27.200 1.00 93.38 273 ARG A CA 1
ATOM 2164 C C . ARG A 1 273 ? -3.080 5.588 26.639 1.00 93.38 273 ARG A C 1
ATOM 2166 O O . ARG A 1 273 ? -2.070 4.970 26.963 1.00 93.38 273 ARG A O 1
ATOM 2173 N N . VAL A 1 274 ? -3.078 6.628 25.814 1.00 94.25 274 VAL A N 1
ATOM 2174 C CA . VAL A 1 274 ? -1.859 7.221 25.268 1.00 94.25 274 VAL A CA 1
ATOM 2175 C C . VAL A 1 274 ? -1.900 8.743 25.386 1.00 94.25 274 VAL A C 1
ATOM 2177 O O . VAL A 1 274 ? -2.955 9.369 25.263 1.00 94.25 274 VAL A O 1
ATOM 2180 N N . GLY A 1 275 ? -0.742 9.334 25.649 1.00 92.75 275 GLY A N 1
ATOM 2181 C CA . GLY A 1 275 ? -0.514 10.768 25.650 1.00 92.75 275 GLY A CA 1
ATOM 2182 C C . GLY A 1 275 ? -0.211 11.271 24.242 1.00 92.75 275 GLY A C 1
ATOM 2183 O O . GLY A 1 275 ? 0.609 10.680 23.542 1.00 92.75 275 GLY A O 1
ATOM 2184 N N . ASP A 1 276 ? -0.841 12.367 23.833 1.00 89.88 276 ASP A N 1
ATOM 2185 C CA . ASP A 1 276 ? -0.393 13.152 22.687 1.00 89.88 276 ASP A CA 1
ATOM 2186 C C . ASP A 1 276 ? 0.888 13.891 23.070 1.00 89.88 276 ASP A C 1
ATOM 2188 O O . ASP A 1 276 ? 0.859 14.809 23.896 1.00 89.88 276 ASP A O 1
ATOM 2192 N N . THR A 1 277 ? 2.007 13.453 22.497 1.00 79.38 277 THR A N 1
ATOM 2193 C CA . THR A 1 277 ? 3.310 14.080 22.686 1.00 79.38 277 THR A CA 1
ATOM 2194 C C . THR A 1 277 ? 3.426 15.243 21.695 1.00 79.38 277 THR A C 1
ATOM 2196 O O . THR A 1 277 ? 3.558 15.008 20.486 1.00 79.38 277 THR A O 1
ATOM 2199 N N . PRO A 1 278 ? 3.415 16.515 22.138 1.00 66.75 278 PRO A N 1
ATOM 2200 C CA . PRO A 1 278 ? 3.679 17.619 21.233 1.00 66.75 278 PRO A CA 1
ATOM 2201 C C . PRO A 1 278 ? 5.102 17.468 20.698 1.00 66.75 278 PRO A C 1
ATOM 2203 O O . PRO A 1 278 ? 6.082 17.512 21.442 1.00 66.75 278 PRO A O 1
ATOM 2206 N N . LYS A 1 279 ? 5.220 17.269 19.382 1.00 57.88 279 LYS A N 1
ATOM 2207 C CA . LYS A 1 279 ? 6.515 17.158 18.709 1.00 57.88 279 LYS A CA 1
ATOM 2208 C C . LYS A 1 279 ? 7.368 18.376 19.105 1.00 57.88 279 LYS A C 1
ATOM 2210 O O . LYS A 1 279 ? 6.910 19.501 18.873 1.00 57.88 279 LYS A O 1
ATOM 2215 N N . PRO A 1 280 ? 8.584 18.217 19.664 1.00 47.72 280 PRO A N 1
ATOM 2216 C CA . PRO A 1 280 ? 9.455 19.365 19.872 1.00 47.72 280 PRO A CA 1
ATOM 2217 C C . PRO A 1 280 ? 9.667 20.056 18.515 1.00 47.72 280 PRO A C 1
ATOM 2219 O O . PRO A 1 280 ? 9.733 19.366 17.488 1.00 47.72 280 PRO A O 1
ATOM 2222 N N . PRO A 1 281 ? 9.730 21.401 18.463 1.00 40.75 281 PRO A N 1
ATOM 2223 C CA . PRO A 1 281 ? 9.867 22.117 17.204 1.00 40.75 281 PRO A CA 1
ATOM 2224 C C . PRO A 1 281 ? 11.093 21.583 16.465 1.00 40.75 281 PRO A C 1
ATOM 2226 O O . PRO A 1 281 ? 12.221 21.674 16.954 1.00 40.75 281 PRO A O 1
ATOM 2229 N N . GLN A 1 282 ? 10.873 20.996 15.286 1.00 40.19 282 GLN A N 1
ATOM 2230 C CA . GLN A 1 282 ? 11.969 20.618 14.408 1.00 40.19 282 GLN A CA 1
ATOM 2231 C C . GLN A 1 282 ? 12.691 21.913 14.039 1.00 40.19 282 GLN A C 1
ATOM 2233 O O . GLN A 1 282 ? 12.156 22.735 13.296 1.00 40.19 282 GLN A O 1
ATOM 2238 N N . LYS A 1 283 ? 13.897 22.113 14.581 1.00 34.09 283 LYS A N 1
ATOM 2239 C CA . LYS A 1 283 ? 14.829 23.114 14.065 1.00 34.09 283 LYS A CA 1
ATOM 2240 C C . LYS A 1 283 ? 15.101 22.741 12.610 1.00 34.09 283 LYS A C 1
ATOM 2242 O O . LYS A 1 283 ? 15.914 21.867 12.326 1.00 34.09 283 LYS A O 1
ATOM 2247 N N . LEU A 1 284 ? 14.371 23.369 11.694 1.00 31.09 284 LEU A N 1
ATOM 2248 C CA . LEU A 1 284 ? 14.703 23.405 10.280 1.00 31.09 284 LEU A CA 1
ATOM 2249 C C . LEU A 1 284 ? 16.036 24.141 10.179 1.00 31.09 284 LEU A C 1
ATOM 2251 O O . LEU A 1 284 ? 16.087 25.368 10.191 1.00 31.09 284 LEU A O 1
ATOM 2255 N N . VAL A 1 285 ? 17.129 23.384 10.138 1.00 30.47 285 VAL A N 1
ATOM 2256 C CA . VAL A 1 285 ? 18.410 23.916 9.689 1.00 30.47 285 VAL A CA 1
ATOM 2257 C C . VAL A 1 285 ? 18.266 24.103 8.184 1.00 30.47 285 VAL A C 1
ATOM 2259 O O . VAL A 1 285 ? 18.471 23.181 7.400 1.00 30.47 285 VAL A O 1
ATOM 2262 N N . CYS A 1 286 ? 17.837 25.297 7.781 1.00 29.56 286 CYS A N 1
ATOM 2263 C CA . CYS A 1 286 ? 18.079 25.783 6.435 1.00 29.56 286 CYS A CA 1
ATOM 2264 C C . CYS A 1 286 ? 19.590 26.007 6.316 1.00 29.56 286 CYS A C 1
ATOM 2266 O O . CYS A 1 286 ? 20.090 27.062 6.694 1.00 29.56 286 CYS A O 1
ATOM 2268 N N . THR A 1 287 ? 20.331 25.008 5.842 1.00 29.64 287 THR A N 1
ATOM 2269 C CA . THR A 1 287 ? 21.633 25.280 5.231 1.00 29.64 287 THR A CA 1
ATOM 2270 C C . THR A 1 287 ? 21.372 26.015 3.920 1.00 29.64 287 THR A C 1
ATOM 2272 O O . THR A 1 287 ? 20.647 25.499 3.066 1.00 29.64 287 THR A O 1
ATOM 2275 N N . ALA A 1 288 ? 21.884 27.246 3.843 1.00 39.44 288 ALA A N 1
ATOM 2276 C CA . ALA A 1 288 ? 21.898 28.081 2.645 1.00 39.44 288 ALA A CA 1
ATOM 2277 C C . ALA A 1 288 ? 22.731 27.445 1.524 1.00 39.44 288 ALA A C 1
ATOM 2279 O O . ALA A 1 288 ? 23.694 26.713 1.855 1.00 39.44 288 ALA A O 1
#

Organism: Klebsiella pneumoniae (NCBI:txid573)

Nearest PDB structures (foldseek):
  7ouc-assembly1_AAA  TM=7.385E-01  e=7.944E-10  Streptomyces sp. JP95
  6u0s-assembly1_D  TM=7.099E-01  e=8.873E-09  Streptomyces marincola
  5brt-assembly1_A-4  TM=7.247E-01  e=2.388E-08  Pseudomonas nitroreducens HBP1
  4cy8-assembly1_D  TM=6.767E-01  e=9.315E-08  Pseudomonas nitroreducens HBP1
  7vwp-assembly2_C-3  TM=6.902E-01  e=2.215E-07  Micromonospora rosaria

Foldseek 3Di:
DWDKDWDDDPPRDIDIDTDDDPPDDPVNCPPPVNVLVVVVVPDVDSVPDDCPDDDDDDQDWDAAPDQDDPPDGDAQVRGTGAAPPDVVRVVLRVVLCLQQVLLVVCPVVVLDPPQLNVLSCQQRRVLRVVRRVVRVVVCCQVDPPDPVSVVVSVVVVVVCVVVVVSVCCVVVVVVRDQRFRPDGPWDCVPDDPPRCTRGDDDWAWWAFPVRDTDTVCVVQPSAAEQEAEPDASCPPPDPVRVVSRVVRPYAYEYEYAPVCQPPDDPYDPRHGYIHRDDDDPPPPPPPD

Solvent-accessible surface area (backbone atoms only — not comparable to full-atom values): 17615 Å² total; per-residue (Å²): 134,79,60,69,49,79,44,83,48,77,94,86,39,71,51,76,46,70,63,85,54,94,92,67,50,64,70,60,54,66,35,70,68,50,41,41,63,56,40,50,76,80,34,97,61,53,81,84,58,84,85,88,79,88,82,80,83,80,82,50,77,46,68,53,93,64,42,63,58,94,94,46,74,46,55,27,70,78,26,38,38,44,44,72,80,74,66,48,54,66,58,50,21,51,53,40,50,62,63,40,51,60,44,51,52,31,33,77,69,69,74,41,63,73,70,58,57,58,24,50,44,62,44,44,48,62,58,52,48,54,52,31,57,50,28,54,54,49,46,56,69,77,59,48,93,45,76,68,56,48,53,52,49,52,52,50,52,57,56,39,67,77,36,62,71,59,44,47,39,60,76,70,44,66,79,57,77,75,73,59,38,89,52,46,98,68,84,61,95,81,62,54,100,82,47,69,70,49,42,78,76,82,87,52,56,28,26,40,86,88,71,52,76,41,51,50,60,73,75,46,50,100,40,47,70,42,78,18,77,78,43,46,51,60,69,95,56,51,72,68,56,52,51,54,42,49,76,72,49,40,40,40,30,28,37,31,56,46,95,48,58,87,54,93,72,84,65,66,90,87,53,45,61,33,9,51,51,80,75,73,82,77,80,78,79,77,78,12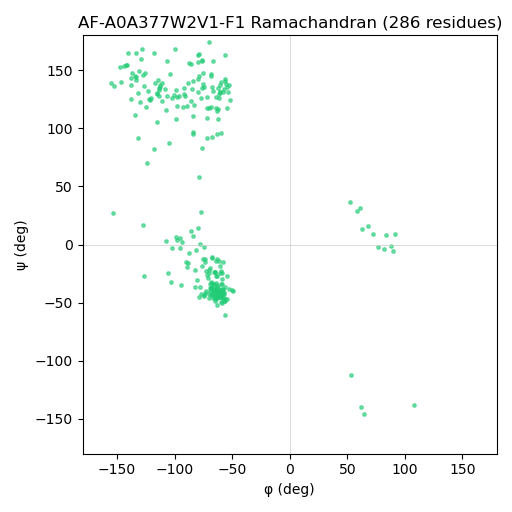9